Protein AF-A0A962UEP5-F1 (afdb_monomer_lite)

Structure (mmCIF, N/CA/C/O backbone):
data_AF-A0A962UEP5-F1
#
_entry.id   AF-A0A962UEP5-F1
#
loop_
_atom_site.group_PDB
_atom_site.id
_atom_site.type_symbol
_atom_site.label_atom_id
_atom_site.label_alt_id
_atom_site.label_comp_id
_atom_site.label_asym_id
_atom_site.label_entity_id
_atom_site.label_seq_id
_atom_site.pdbx_PDB_ins_code
_atom_site.Cartn_x
_atom_site.Cartn_y
_atom_site.Cartn_z
_atom_site.occupancy
_atom_site.B_iso_or_equiv
_atom_site.auth_seq_id
_atom_site.auth_comp_id
_atom_site.auth_asym_id
_atom_site.auth_atom_id
_atom_site.pdbx_PDB_model_num
ATOM 1 N N . MET A 1 1 ? 27.561 1.683 -20.473 1.00 61.88 1 MET A N 1
ATOM 2 C CA . MET A 1 1 ? 26.729 2.814 -20.003 1.00 61.88 1 MET A CA 1
ATOM 3 C C . MET A 1 1 ? 27.101 3.193 -18.578 1.00 61.88 1 MET A C 1
ATOM 5 O O . MET A 1 1 ? 27.160 2.312 -17.719 1.00 61.88 1 MET A O 1
ATOM 9 N N . GLY A 1 2 ? 27.346 4.482 -18.327 1.00 80.69 2 GLY A N 1
ATOM 10 C CA . GLY A 1 2 ? 27.528 5.016 -16.971 1.00 80.69 2 GLY A CA 1
ATOM 11 C C . GLY A 1 2 ? 26.235 4.966 -16.147 1.00 80.69 2 GLY A C 1
ATOM 12 O O . GLY A 1 2 ? 25.158 4.742 -16.695 1.00 80.69 2 GLY A O 1
ATOM 13 N N . THR A 1 3 ? 26.325 5.165 -14.828 1.00 87.00 3 THR A N 1
ATOM 14 C CA . THR A 1 3 ? 25.178 5.073 -13.898 1.00 87.00 3 THR A CA 1
ATOM 15 C C . THR A 1 3 ? 23.996 5.945 -14.323 1.00 87.00 3 THR A C 1
ATOM 17 O O . THR A 1 3 ? 22.888 5.433 -14.405 1.00 87.00 3 THR A O 1
ATOM 20 N N . LYS A 1 4 ? 24.244 7.204 -14.711 1.00 88.62 4 LYS A N 1
ATOM 21 C CA . LYS A 1 4 ? 23.196 8.135 -15.167 1.00 88.62 4 LYS A CA 1
ATOM 22 C C . LYS A 1 4 ? 22.418 7.627 -16.387 1.00 88.62 4 LYS A C 1
ATOM 24 O O . LYS A 1 4 ? 21.201 7.731 -16.411 1.00 88.62 4 LYS A O 1
ATOM 29 N N . ALA A 1 5 ? 23.105 7.041 -17.369 1.00 88.31 5 ALA A N 1
ATOM 30 C CA . ALA A 1 5 ? 22.459 6.499 -18.566 1.00 88.31 5 ALA A CA 1
ATOM 31 C C . ALA A 1 5 ? 21.597 5.265 -18.250 1.00 88.31 5 ALA A C 1
ATOM 33 O O . ALA A 1 5 ? 20.519 5.109 -18.809 1.00 88.31 5 ALA A O 1
ATOM 34 N N . ASN A 1 6 ? 22.039 4.410 -17.318 1.00 92.81 6 ASN A N 1
ATOM 35 C CA . ASN A 1 6 ? 21.217 3.278 -16.879 1.00 92.81 6 ASN A CA 1
ATOM 36 C C . ASN A 1 6 ? 19.972 3.751 -16.117 1.00 92.81 6 ASN A C 1
ATOM 38 O O . ASN A 1 6 ? 18.911 3.165 -16.287 1.00 92.81 6 ASN A O 1
ATOM 42 N N . ASP A 1 7 ? 20.096 4.789 -15.286 1.00 94.31 7 ASP A N 1
ATOM 43 C CA . ASP A 1 7 ? 18.966 5.343 -14.530 1.00 94.31 7 ASP A CA 1
ATOM 44 C C . ASP A 1 7 ? 17.926 5.978 -15.459 1.00 94.31 7 ASP A C 1
ATOM 46 O O . ASP A 1 7 ? 16.733 5.750 -15.274 1.00 94.31 7 ASP A O 1
ATOM 50 N N . LEU A 1 8 ? 18.375 6.696 -16.493 1.00 91.00 8 LEU A N 1
ATOM 51 C CA . LEU A 1 8 ? 17.499 7.2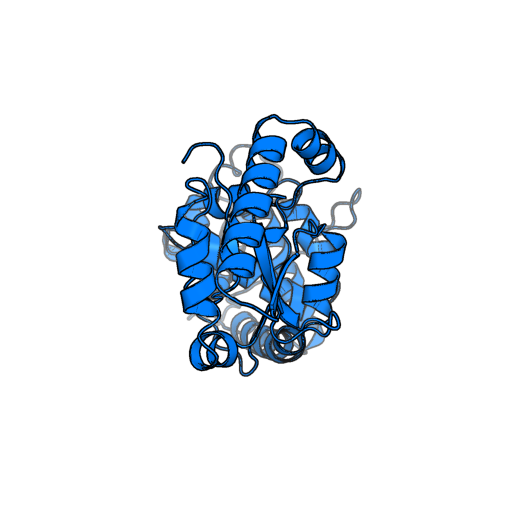22 -17.541 1.00 91.00 8 LEU A CA 1
ATOM 52 C C . LEU A 1 8 ? 16.734 6.090 -18.241 1.00 91.00 8 LEU A C 1
ATOM 54 O O . LEU A 1 8 ? 15.507 6.106 -18.284 1.00 91.00 8 LEU A O 1
ATOM 58 N N . LEU A 1 9 ? 17.450 5.051 -18.683 1.00 90.62 9 LEU A N 1
ATOM 59 C CA . LEU A 1 9 ? 16.842 3.895 -19.339 1.00 90.62 9 LEU A CA 1
ATOM 60 C C . LEU A 1 9 ? 15.831 3.180 -18.427 1.00 90.62 9 LEU A C 1
ATOM 62 O O . LEU A 1 9 ? 14.737 2.839 -18.864 1.00 90.62 9 LEU A O 1
ATOM 66 N N . ILE A 1 10 ? 16.155 2.990 -17.143 1.00 95.38 10 ILE A N 1
ATOM 67 C CA . ILE A 1 10 ? 15.217 2.432 -16.154 1.00 95.38 10 ILE A CA 1
ATOM 68 C C . ILE A 1 10 ? 13.964 3.308 -16.035 1.00 95.38 10 ILE A C 1
ATOM 70 O O . ILE A 1 10 ? 12.868 2.763 -15.928 1.00 95.38 10 ILE A O 1
ATOM 74 N N . GLY A 1 11 ? 14.112 4.635 -16.083 1.00 92.50 11 GLY A N 1
ATOM 75 C CA . GLY A 1 11 ? 12.992 5.574 -16.155 1.00 92.50 11 GLY A CA 1
ATOM 76 C C . GLY A 1 11 ? 12.080 5.305 -17.354 1.00 92.50 11 GLY A C 1
ATOM 77 O O . GLY A 1 11 ? 10.875 5.159 -17.168 1.00 92.50 11 GLY A O 1
ATOM 78 N N . HIS A 1 12 ? 12.646 5.122 -18.550 1.00 89.25 12 HIS A N 1
ATOM 79 C CA . HIS A 1 12 ? 11.866 4.828 -19.761 1.00 89.25 12 HIS A CA 1
ATOM 80 C C . HIS A 1 12 ? 11.088 3.508 -19.630 1.00 89.25 12 HIS A C 1
ATOM 82 O O . HIS A 1 12 ? 9.907 3.440 -19.962 1.00 89.25 12 HIS A O 1
ATOM 88 N N . TYR A 1 13 ? 11.723 2.455 -19.101 1.00 91.88 13 TYR A N 1
ATOM 89 C CA . TYR A 1 13 ? 11.062 1.161 -18.884 1.00 91.88 13 TYR A CA 1
ATOM 90 C C . TYR A 1 13 ? 9.991 1.209 -17.790 1.00 91.88 13 TYR A C 1
ATOM 92 O O . TYR A 1 13 ? 8.969 0.530 -17.905 1.00 91.88 13 TYR A O 1
ATOM 100 N N . LEU A 1 14 ? 10.204 2.010 -16.742 1.00 94.19 14 LEU A N 1
ATOM 101 C CA . LEU A 1 14 ? 9.200 2.277 -15.716 1.00 94.19 14 LEU A CA 1
ATOM 102 C C . LEU A 1 14 ? 7.973 2.941 -16.340 1.00 94.19 14 LEU A C 1
ATOM 104 O O . LEU A 1 14 ? 6.859 2.468 -16.121 1.00 94.19 14 LEU A O 1
ATOM 108 N N . ASP A 1 15 ? 8.174 3.996 -17.129 1.00 86.06 15 ASP A N 1
ATOM 109 C CA . ASP A 1 15 ? 7.078 4.725 -17.761 1.00 86.06 15 ASP A CA 1
ATOM 110 C C . ASP A 1 15 ? 6.342 3.852 -18.783 1.00 86.06 15 ASP A C 1
ATOM 112 O O . ASP A 1 15 ? 5.113 3.811 -18.762 1.00 86.06 15 ASP A O 1
ATOM 116 N N . ALA A 1 16 ? 7.060 3.076 -19.599 1.00 84.69 16 ALA A N 1
ATOM 117 C CA . ALA A 1 16 ? 6.455 2.132 -20.536 1.00 84.69 16 ALA A CA 1
ATOM 118 C C . ALA A 1 16 ? 5.603 1.069 -19.821 1.00 84.69 16 ALA A C 1
ATOM 120 O O . ALA A 1 16 ? 4.438 0.874 -20.167 1.00 84.69 16 ALA A O 1
ATOM 121 N N . ALA A 1 17 ? 6.141 0.425 -18.779 1.00 89.94 17 ALA A N 1
ATOM 122 C CA . ALA A 1 17 ? 5.392 -0.551 -17.987 1.00 89.94 17 ALA A CA 1
ATOM 123 C C . ALA A 1 17 ? 4.161 0.085 -17.322 1.00 89.94 17 ALA A C 1
ATOM 125 O O . ALA A 1 17 ? 3.084 -0.506 -17.319 1.00 89.94 17 ALA A O 1
ATOM 126 N N . ARG A 1 18 ? 4.297 1.312 -16.808 1.00 88.62 18 ARG A N 1
ATOM 127 C CA . ARG A 1 18 ? 3.192 2.092 -16.242 1.00 88.62 18 ARG A CA 1
ATOM 128 C C . ARG A 1 18 ? 2.081 2.339 -17.267 1.00 88.62 18 ARG A C 1
ATOM 130 O O . ARG A 1 18 ? 0.917 2.128 -16.940 1.00 88.62 18 ARG A O 1
ATOM 137 N N . PHE A 1 19 ? 2.421 2.777 -18.479 1.00 82.56 19 PHE A N 1
ATOM 138 C CA . PHE A 1 19 ? 1.443 3.039 -19.541 1.00 82.56 19 PHE A CA 1
ATOM 139 C C . PHE A 1 19 ? 0.730 1.768 -20.007 1.00 82.56 19 PHE A C 1
ATOM 141 O O . PHE A 1 19 ? -0.473 1.813 -20.257 1.00 82.56 19 PHE A O 1
ATOM 148 N N . MET A 1 20 ? 1.455 0.649 -20.093 1.00 81.44 20 MET A N 1
ATOM 149 C CA . MET A 1 20 ? 0.897 -0.635 -20.526 1.00 81.44 20 MET A CA 1
ATOM 150 C C . MET A 1 20 ? 0.010 -1.303 -19.468 1.00 81.44 20 MET A C 1
ATOM 152 O O . MET A 1 20 ? -0.937 -1.998 -19.823 1.00 81.44 20 MET A O 1
ATOM 156 N N . LEU A 1 21 ? 0.315 -1.129 -18.178 1.00 84.69 21 LEU A N 1
ATOM 157 C CA . LEU A 1 21 ? -0.391 -1.822 -17.094 1.00 84.69 21 LEU A CA 1
ATOM 158 C C . LEU A 1 21 ? -1.544 -1.021 -16.487 1.00 84.69 21 LEU A C 1
ATOM 160 O O . LEU A 1 21 ? -2.476 -1.622 -15.957 1.00 84.69 21 LEU A O 1
ATOM 164 N N . PHE A 1 22 ? -1.483 0.311 -16.526 1.00 85.75 22 PHE A N 1
ATOM 165 C CA . PHE A 1 22 ? -2.422 1.165 -15.798 1.00 85.75 22 PHE A CA 1
ATOM 166 C C . PHE A 1 22 ? -3.028 2.240 -16.689 1.00 85.75 22 PHE A C 1
ATOM 168 O O . PHE A 1 22 ? -2.409 2.696 -17.650 1.00 85.75 22 PHE A O 1
ATOM 175 N N . ALA A 1 23 ? -4.217 2.700 -16.309 1.00 81.62 23 ALA A N 1
ATOM 176 C CA . ALA A 1 23 ? -4.916 3.844 -16.882 1.00 81.62 23 ALA A CA 1
ATOM 177 C C . ALA A 1 23 ? -5.406 4.780 -15.763 1.00 81.62 23 ALA A C 1
ATOM 179 O O . ALA A 1 23 ? -5.346 4.420 -14.585 1.00 81.62 23 ALA A O 1
ATOM 180 N N . GLY A 1 24 ? -5.863 5.978 -16.141 1.00 86.75 24 GLY A N 1
ATOM 181 C CA . GLY A 1 24 ? -6.439 6.961 -15.220 1.00 86.75 24 GLY A CA 1
ATOM 182 C C . GLY A 1 24 ? -5.516 7.329 -14.057 1.00 86.75 24 GLY A C 1
ATOM 183 O O . GLY A 1 24 ? -4.296 7.404 -14.202 1.00 86.75 24 GLY A O 1
ATOM 184 N N . GLU A 1 25 ? -6.099 7.506 -12.877 1.00 88.88 25 GLU A N 1
ATOM 185 C CA . GLU A 1 25 ? -5.398 8.053 -11.713 1.00 88.88 25 GLU A CA 1
ATOM 186 C C . GLU A 1 25 ? -4.236 7.176 -11.214 1.00 88.88 25 GLU A C 1
ATOM 188 O O . GLU A 1 25 ? -3.229 7.694 -10.722 1.00 88.88 25 GLU A O 1
ATOM 193 N N . ILE A 1 26 ? -4.308 5.851 -11.403 1.00 90.38 26 ILE A N 1
ATOM 194 C CA . ILE A 1 26 ? -3.198 4.942 -11.071 1.00 90.38 26 ILE A CA 1
ATOM 195 C C . ILE A 1 26 ? -1.984 5.241 -11.960 1.00 90.38 26 ILE A C 1
ATOM 197 O O . ILE A 1 26 ? -0.845 5.254 -11.488 1.00 90.38 26 ILE A O 1
ATOM 201 N N . ARG A 1 27 ? -2.203 5.520 -13.252 1.00 89.31 27 ARG A N 1
ATOM 202 C CA . ARG A 1 27 ? -1.127 5.920 -14.172 1.00 89.31 27 ARG A CA 1
ATOM 203 C C . ARG A 1 27 ? -0.526 7.265 -13.752 1.00 89.31 27 ARG A C 1
ATOM 205 O O . ARG A 1 27 ? 0.698 7.430 -13.812 1.00 89.31 27 ARG A O 1
ATOM 212 N N . ASP A 1 28 ? -1.355 8.191 -13.289 1.00 90.19 28 ASP A N 1
ATOM 213 C CA . ASP A 1 28 ? -0.946 9.554 -12.932 1.00 90.19 28 ASP A CA 1
ATOM 214 C C . ASP A 1 28 ? -0.296 9.662 -11.545 1.00 90.19 28 ASP A C 1
ATOM 216 O O . ASP A 1 28 ? 0.403 10.637 -11.248 1.00 90.19 28 ASP A O 1
ATOM 220 N N . LEU A 1 29 ? -0.426 8.628 -10.710 1.00 93.69 29 LEU A N 1
ATOM 221 C CA . LEU A 1 29 ? 0.258 8.535 -9.424 1.00 93.69 29 LEU A CA 1
ATOM 222 C C . LEU A 1 29 ? 1.786 8.560 -9.567 1.00 93.69 29 LEU A C 1
ATOM 224 O O . LEU A 1 29 ? 2.470 9.315 -8.872 1.00 93.69 29 LEU A O 1
ATOM 228 N N . PHE A 1 30 ? 2.355 7.719 -10.432 1.00 93.88 30 PHE A N 1
ATOM 229 C CA . PHE A 1 30 ? 3.802 7.468 -10.420 1.00 93.88 30 PHE A CA 1
ATOM 230 C C . PHE A 1 30 ? 4.662 8.732 -10.634 1.00 93.88 30 PHE A C 1
ATOM 232 O O . PHE A 1 30 ? 5.617 8.913 -9.872 1.00 93.88 30 PHE A O 1
ATOM 239 N N . PRO A 1 31 ? 4.340 9.662 -11.561 1.00 92.25 31 PRO A N 1
ATOM 240 C CA . PRO A 1 31 ? 5.065 10.932 -11.713 1.00 92.25 31 PRO A CA 1
ATOM 241 C C . PRO A 1 31 ? 5.058 11.845 -10.476 1.00 92.25 31 PRO A C 1
ATOM 243 O O . PRO A 1 31 ? 5.907 12.741 -10.348 1.00 92.25 31 PRO A O 1
ATOM 246 N N . ARG A 1 32 ? 4.113 11.645 -9.547 1.00 95.31 32 ARG A N 1
ATOM 247 C CA . ARG A 1 32 ? 4.051 12.391 -8.282 1.00 95.31 32 ARG A CA 1
ATOM 248 C C . ARG A 1 32 ? 5.133 11.931 -7.301 1.00 95.31 32 ARG A C 1
ATOM 250 O O . ARG A 1 32 ? 5.609 12.745 -6.513 1.00 95.31 32 ARG A O 1
ATOM 257 N N . ILE A 1 33 ? 5.603 10.684 -7.406 1.00 96.69 33 ILE A N 1
ATOM 258 C CA . ILE A 1 33 ? 6.772 10.175 -6.675 1.00 96.69 33 ILE A CA 1
ATOM 259 C C . ILE A 1 33 ? 8.036 10.617 -7.423 1.00 96.69 33 ILE A C 1
ATOM 261 O O . ILE A 1 33 ? 8.360 10.100 -8.495 1.00 96.69 33 ILE A O 1
ATOM 265 N N . LYS A 1 34 ? 8.739 11.626 -6.896 1.00 94.50 34 LYS A N 1
ATOM 266 C CA . LYS A 1 34 ? 9.827 12.307 -7.623 1.00 94.50 34 LYS A CA 1
ATOM 267 C C . LYS A 1 34 ? 11.103 11.478 -7.752 1.00 94.50 34 LYS A C 1
ATOM 269 O O . LYS A 1 34 ? 11.735 11.518 -8.803 1.00 94.50 34 LYS A O 1
ATOM 274 N N . ALA A 1 35 ? 11.469 10.725 -6.720 1.00 97.06 35 ALA A N 1
ATOM 275 C CA . ALA A 1 35 ? 12.682 9.917 -6.732 1.00 97.06 35 ALA A CA 1
ATOM 276 C C . ALA A 1 35 ? 12.480 8.629 -7.556 1.00 97.06 35 ALA A C 1
ATOM 278 O O . ALA A 1 35 ? 11.529 7.878 -7.323 1.00 97.06 35 ALA A O 1
ATOM 279 N N . LEU A 1 36 ? 13.367 8.383 -8.530 1.00 97.44 36 LEU A N 1
ATOM 280 C CA . LEU A 1 36 ? 13.281 7.245 -9.459 1.00 97.44 36 LEU A CA 1
ATOM 281 C C . LEU A 1 36 ? 13.249 5.897 -8.729 1.00 97.44 36 LEU A C 1
ATOM 283 O O . LEU A 1 36 ? 12.451 5.026 -9.060 1.00 97.44 36 LEU A O 1
ATOM 287 N N . ASP A 1 37 ? 14.113 5.727 -7.735 1.00 98.50 37 ASP A N 1
ATOM 288 C CA . ASP A 1 37 ? 14.226 4.514 -6.930 1.00 98.50 37 ASP A CA 1
ATOM 289 C C . ASP A 1 37 ? 12.933 4.205 -6.160 1.00 98.50 37 ASP A C 1
ATOM 291 O O . ASP A 1 37 ? 12.453 3.070 -6.162 1.00 98.50 37 ASP A O 1
ATOM 295 N N . GLN A 1 38 ? 12.329 5.221 -5.544 1.00 98.50 38 GLN A N 1
ATOM 296 C CA . GLN A 1 38 ? 11.074 5.090 -4.810 1.00 98.50 38 GLN A CA 1
ATOM 297 C C . GLN A 1 38 ? 9.893 4.830 -5.744 1.00 98.50 38 GLN A C 1
ATOM 299 O O . GLN A 1 38 ? 9.010 4.043 -5.400 1.00 98.50 38 GLN A O 1
ATOM 304 N N . ARG A 1 39 ? 9.879 5.459 -6.926 1.00 98.19 39 ARG A N 1
ATOM 305 C CA . ARG A 1 39 ? 8.866 5.217 -7.961 1.00 98.19 39 ARG A CA 1
ATOM 306 C C . ARG A 1 39 ? 8.962 3.793 -8.502 1.00 98.19 39 ARG A C 1
ATOM 308 O O . ARG A 1 39 ? 7.945 3.118 -8.630 1.00 98.19 39 ARG A O 1
ATOM 315 N N . LEU A 1 40 ? 10.178 3.314 -8.762 1.00 98.56 40 LEU A N 1
ATOM 316 C CA . LEU A 1 40 ? 10.438 1.947 -9.206 1.00 98.56 40 LEU A CA 1
ATOM 317 C C . LEU A 1 40 ? 9.991 0.925 -8.155 1.00 98.56 40 LEU A C 1
ATOM 319 O O . LEU A 1 40 ? 9.364 -0.080 -8.492 1.00 98.56 40 LEU A O 1
ATOM 323 N N . LEU A 1 41 ? 10.287 1.187 -6.878 1.00 98.56 41 LEU A N 1
ATOM 324 C CA . LEU A 1 41 ? 9.841 0.335 -5.781 1.00 98.56 41 LEU A CA 1
ATOM 325 C C . LEU A 1 41 ? 8.310 0.339 -5.645 1.00 98.56 41 LEU A C 1
ATOM 327 O O . LEU A 1 41 ? 7.730 -0.716 -5.397 1.00 98.56 41 LEU A O 1
ATOM 331 N N . ALA A 1 42 ? 7.650 1.484 -5.841 1.00 98.19 42 ALA A N 1
ATOM 332 C CA . ALA A 1 42 ? 6.191 1.561 -5.858 1.00 98.19 42 ALA A CA 1
ATOM 333 C C . ALA A 1 42 ? 5.609 0.736 -7.017 1.00 98.19 42 ALA A C 1
ATOM 335 O O . ALA A 1 42 ? 4.747 -0.108 -6.783 1.00 98.19 42 ALA A O 1
ATOM 336 N N . LEU A 1 43 ? 6.135 0.887 -8.239 1.00 98.00 43 LEU A N 1
ATOM 337 C CA . LEU A 1 43 ? 5.681 0.116 -9.404 1.00 98.00 43 LEU A CA 1
ATOM 338 C C . LEU A 1 43 ? 5.852 -1.391 -9.182 1.00 98.00 43 LEU A C 1
ATOM 340 O O . LEU A 1 43 ? 4.944 -2.164 -9.470 1.00 98.00 43 LEU A O 1
ATOM 344 N N . HIS A 1 44 ? 6.975 -1.809 -8.596 1.00 97.94 44 HIS A N 1
ATOM 345 C CA . HIS A 1 44 ? 7.186 -3.196 -8.186 1.00 97.94 44 HIS A CA 1
ATOM 346 C C . HIS A 1 44 ? 6.082 -3.708 -7.246 1.00 97.94 44 HIS A C 1
ATOM 348 O O . HIS A 1 44 ? 5.586 -4.814 -7.449 1.00 97.94 44 HIS A O 1
ATOM 354 N N . ARG A 1 45 ? 5.651 -2.916 -6.252 1.00 96.12 45 ARG A N 1
ATOM 355 C CA . ARG A 1 45 ? 4.548 -3.307 -5.353 1.00 96.12 45 ARG A CA 1
ATOM 356 C C . ARG A 1 45 ? 3.228 -3.482 -6.099 1.00 96.12 45 ARG A C 1
ATOM 358 O O . ARG A 1 45 ? 2.549 -4.476 -5.866 1.00 96.12 45 ARG A O 1
ATOM 365 N N . PHE A 1 46 ? 2.901 -2.566 -7.007 1.00 96.12 46 PHE A N 1
ATOM 366 C CA . PHE A 1 46 ? 1.701 -2.673 -7.839 1.00 96.12 46 PHE A CA 1
ATOM 367 C C . PHE A 1 46 ? 1.737 -3.905 -8.750 1.00 96.12 46 PHE A C 1
ATOM 369 O O . PHE A 1 46 ? 0.763 -4.649 -8.801 1.00 96.12 46 PHE A O 1
ATOM 376 N N . VAL A 1 47 ? 2.865 -4.174 -9.414 1.00 96.00 47 VAL A N 1
ATOM 377 C CA . VAL A 1 47 ? 3.025 -5.367 -10.265 1.00 96.00 47 VAL A CA 1
ATOM 378 C C . VAL A 1 47 ? 2.886 -6.658 -9.457 1.00 96.00 47 VAL A C 1
ATOM 380 O O . VAL A 1 47 ? 2.269 -7.603 -9.941 1.00 96.00 47 VAL A O 1
ATOM 383 N N . HIS A 1 48 ? 3.410 -6.705 -8.227 1.00 94.31 48 HIS A N 1
ATOM 384 C CA . HIS A 1 48 ? 3.219 -7.855 -7.332 1.00 94.31 48 HIS A CA 1
ATOM 385 C C . HIS A 1 48 ? 1.749 -8.088 -6.994 1.00 94.31 48 HIS A C 1
ATOM 387 O O . HIS A 1 48 ? 1.306 -9.226 -7.060 1.00 94.31 48 HIS A O 1
ATOM 393 N N . VAL A 1 49 ? 0.990 -7.032 -6.685 1.00 92.50 49 VAL A N 1
ATOM 394 C CA . VAL A 1 49 ? -0.456 -7.148 -6.435 1.00 92.50 49 VAL A CA 1
ATOM 395 C C . VAL A 1 49 ? -1.203 -7.599 -7.688 1.00 92.50 49 VAL A C 1
ATOM 397 O O . VAL A 1 49 ? -2.019 -8.509 -7.612 1.00 92.50 49 VAL A O 1
ATOM 400 N N . LEU A 1 50 ? -0.900 -7.009 -8.847 1.00 90.62 50 LEU A N 1
ATOM 401 C CA . LEU A 1 50 ? -1.535 -7.380 -10.113 1.00 90.62 50 LEU A CA 1
ATOM 402 C C . LEU A 1 50 ? -1.249 -8.825 -10.537 1.00 90.62 50 LEU A C 1
ATOM 404 O O . LEU A 1 50 ? -2.079 -9.440 -11.197 1.00 90.62 50 LEU A O 1
ATOM 408 N N . SER A 1 51 ? -0.069 -9.341 -10.196 1.00 88.50 51 SER A N 1
ATOM 409 C CA . SER A 1 51 ? 0.359 -10.696 -10.562 1.00 88.50 51 SER A CA 1
ATOM 410 C C . SER A 1 51 ? -0.040 -11.752 -9.528 1.00 88.50 51 SER A C 1
ATOM 412 O O . SER A 1 51 ? 0.229 -12.933 -9.743 1.00 88.50 51 SER A O 1
ATOM 414 N N . ASP A 1 52 ? -0.622 -11.339 -8.401 1.00 87.00 52 ASP A N 1
ATOM 415 C CA . ASP A 1 52 ? -1.142 -12.227 -7.366 1.00 87.00 52 ASP A CA 1
ATOM 416 C C . ASP A 1 52 ? -2.553 -12.692 -7.782 1.00 87.00 52 ASP A C 1
ATOM 418 O O . ASP A 1 52 ? -3.441 -11.842 -7.933 1.00 87.00 52 ASP A O 1
ATOM 422 N N . PRO A 1 53 ? -2.770 -14.006 -8.000 1.00 81.56 53 PRO A N 1
ATOM 423 C CA . PRO A 1 53 ? -4.049 -14.536 -8.469 1.00 81.56 53 PRO A CA 1
ATOM 424 C C . PRO A 1 53 ? -5.201 -14.287 -7.487 1.00 81.56 53 PRO A C 1
ATOM 426 O O . PRO A 1 53 ? -6.347 -14.231 -7.923 1.00 81.56 53 PRO A O 1
ATOM 429 N N . ASP A 1 54 ? -4.905 -14.080 -6.200 1.00 83.69 54 ASP A N 1
ATOM 430 C CA . ASP A 1 54 ? -5.914 -13.856 -5.160 1.00 83.69 54 ASP A CA 1
ATOM 431 C C . ASP A 1 54 ? -6.263 -12.366 -4.987 1.00 83.69 54 ASP A C 1
ATOM 433 O O . ASP A 1 54 ? -7.155 -12.016 -4.214 1.00 83.69 54 ASP A O 1
ATOM 437 N N . ARG A 1 55 ? -5.549 -11.462 -5.674 1.00 85.06 55 ARG A N 1
ATOM 438 C CA . ARG A 1 55 ? -5.731 -10.007 -5.553 1.00 85.06 55 ARG A CA 1
ATOM 439 C C . ARG A 1 55 ? -6.102 -9.364 -6.884 1.00 85.06 55 ARG A C 1
ATOM 441 O O . ARG A 1 55 ? -7.232 -8.916 -7.073 1.00 85.06 55 ARG A O 1
ATOM 448 N N . GLY A 1 56 ? -5.137 -9.275 -7.797 1.00 86.56 56 GLY A N 1
ATOM 449 C CA . GLY A 1 56 ? -5.308 -8.645 -9.102 1.00 86.56 56 GLY A CA 1
ATOM 450 C C . GLY A 1 56 ? -5.789 -7.187 -9.050 1.00 86.56 56 GLY A C 1
ATOM 451 O O . GLY A 1 56 ? -5.524 -6.435 -8.110 1.00 86.56 56 GLY A O 1
ATOM 452 N N . ALA A 1 57 ? -6.494 -6.773 -10.105 1.00 86.25 57 ALA A N 1
ATOM 453 C CA . ALA A 1 57 ? -6.975 -5.400 -10.274 1.00 86.25 57 ALA A CA 1
ATOM 454 C C . ALA A 1 57 ? -8.106 -5.025 -9.299 1.00 86.25 57 ALA A C 1
ATOM 456 O O . ALA A 1 57 ? -8.148 -3.888 -8.832 1.00 86.25 57 ALA A O 1
ATOM 457 N N . ALA A 1 58 ? -8.981 -5.974 -8.950 1.00 85.50 58 ALA A N 1
ATOM 458 C CA . ALA A 1 58 ? -10.084 -5.742 -8.016 1.00 85.50 58 ALA A CA 1
ATOM 459 C C . ALA A 1 58 ? -9.573 -5.340 -6.624 1.00 85.50 58 ALA A C 1
ATOM 461 O O . ALA A 1 58 ? -10.086 -4.399 -6.027 1.00 85.50 58 ALA A O 1
ATOM 462 N N . PHE A 1 59 ? -8.493 -5.972 -6.152 1.00 87.56 59 PHE A N 1
ATOM 463 C CA . PHE A 1 59 ? -7.851 -5.604 -4.888 1.00 87.56 59 PHE A CA 1
ATOM 464 C C . PHE A 1 59 ? -7.331 -4.161 -4.872 1.00 87.56 59 PHE A C 1
ATOM 466 O O . PHE A 1 59 ? -7.353 -3.509 -3.828 1.00 87.56 59 PHE A O 1
ATOM 473 N N . ILE A 1 60 ? -6.819 -3.679 -6.010 1.00 89.69 60 ILE A N 1
ATOM 474 C CA . ILE A 1 60 ? -6.352 -2.295 -6.148 1.00 89.69 60 ILE A CA 1
ATOM 475 C C . ILE A 1 60 ? -7.548 -1.350 -6.130 1.00 89.69 60 ILE A C 1
ATOM 477 O O . ILE A 1 60 ? -7.504 -0.369 -5.400 1.00 89.69 60 ILE A O 1
ATOM 481 N N . ALA A 1 61 ? -8.607 -1.656 -6.883 1.00 86.44 61 ALA A N 1
ATOM 482 C CA . ALA A 1 61 ? -9.815 -0.836 -6.933 1.00 86.44 61 ALA A CA 1
ATOM 483 C C . ALA A 1 61 ? -10.466 -0.680 -5.548 1.00 86.44 61 ALA A C 1
ATOM 485 O O . ALA A 1 61 ? -10.793 0.430 -5.150 1.00 86.44 61 ALA A O 1
ATOM 486 N N . ASP A 1 62 ? -10.550 -1.766 -4.777 1.00 84.44 62 ASP A N 1
ATOM 487 C CA . ASP A 1 62 ? -11.091 -1.780 -3.409 1.00 84.44 62 ASP A CA 1
ATOM 488 C C . ASP A 1 62 ? -10.277 -0.935 -2.407 1.00 84.44 62 ASP A C 1
ATOM 490 O O . ASP A 1 62 ? -10.779 -0.508 -1.373 1.00 84.44 62 ASP A O 1
ATOM 494 N N . ARG A 1 63 ? -8.998 -0.679 -2.697 1.00 88.81 63 ARG A N 1
ATOM 495 C CA . ARG A 1 63 ? -8.092 0.102 -1.829 1.00 88.81 63 ARG A CA 1
ATOM 496 C C . ARG A 1 63 ? -7.730 1.453 -2.403 1.00 88.81 63 ARG A C 1
ATOM 498 O O . ARG A 1 63 ? -6.978 2.192 -1.760 1.00 88.81 63 ARG A O 1
ATOM 505 N N . TRP A 1 64 ? -8.206 1.743 -3.609 1.00 91.81 64 TRP A N 1
ATOM 506 C CA . TRP A 1 64 ? -7.875 2.985 -4.259 1.00 91.81 64 TRP A CA 1
ATOM 507 C C . TRP A 1 64 ? -8.348 4.133 -3.380 1.00 91.81 64 TRP A C 1
ATOM 509 O O . TRP A 1 64 ? -9.390 4.076 -2.728 1.00 9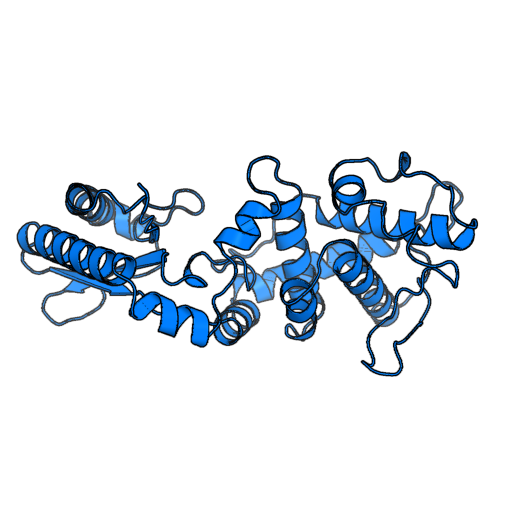1.81 64 TRP A O 1
ATOM 519 N N . VAL A 1 65 ? -7.493 5.138 -3.286 1.00 91.12 65 VAL A N 1
ATOM 520 C CA . VAL A 1 65 ? -7.723 6.266 -2.402 1.00 91.12 65 VAL A CA 1
ATOM 521 C C . VAL A 1 65 ? -8.909 7.075 -2.905 1.00 91.12 65 VAL A C 1
ATOM 523 O O . VAL A 1 65 ? -8.926 7.479 -4.063 1.00 91.12 65 VAL A O 1
ATOM 526 N N . TRP A 1 66 ? -9.877 7.316 -2.029 1.00 90.19 66 TRP A N 1
ATOM 527 C CA . TRP A 1 66 ? -11.000 8.188 -2.339 1.00 90.19 66 TRP A CA 1
ATOM 528 C C . TRP A 1 66 ? -10.528 9.631 -2.514 1.00 90.19 66 TRP A C 1
ATOM 530 O O . TRP A 1 66 ? -9.628 10.118 -1.824 1.00 90.19 66 TRP A O 1
ATOM 540 N N . SER A 1 67 ? -11.149 10.323 -3.453 1.00 86.75 67 SER A N 1
ATOM 541 C CA . SER A 1 67 ? -11.111 11.771 -3.562 1.00 86.75 67 SER A CA 1
ATOM 542 C C . SER A 1 67 ? -11.816 12.423 -2.368 1.00 86.75 67 SER A C 1
ATOM 544 O O . SER A 1 67 ? -12.556 11.787 -1.616 1.00 86.75 67 SER A O 1
ATOM 546 N N . LYS A 1 68 ? -11.606 13.731 -2.191 1.00 85.50 68 LYS A N 1
ATOM 547 C CA . LYS A 1 68 ? -12.303 14.494 -1.144 1.00 85.50 68 LYS A CA 1
ATOM 548 C C . LYS A 1 68 ? -13.821 14.459 -1.321 1.00 85.50 68 LYS A C 1
ATOM 550 O O . LYS A 1 68 ? -14.533 14.406 -0.325 1.00 85.50 68 LYS A O 1
ATOM 555 N N . ASP A 1 69 ? -14.281 14.461 -2.568 1.00 87.81 69 ASP A N 1
ATOM 556 C CA . ASP A 1 69 ? -15.703 14.410 -2.895 1.00 87.81 69 ASP A CA 1
ATOM 557 C C . ASP A 1 69 ? -16.272 13.029 -2.552 1.00 87.81 69 ASP A C 1
ATOM 559 O O . ASP A 1 69 ? -17.273 12.952 -1.855 1.00 87.81 69 ASP A O 1
ATOM 563 N N . GLU A 1 70 ? -15.574 11.939 -2.891 1.00 90.06 70 GLU A N 1
ATOM 564 C CA . GLU A 1 70 ? -15.981 10.580 -2.492 1.00 90.06 70 GLU A CA 1
ATOM 565 C C . GLU A 1 70 ? -16.021 10.392 -0.967 1.00 90.06 70 GLU A C 1
ATOM 567 O O . GLU A 1 70 ? -16.900 9.700 -0.455 1.00 90.06 70 GLU A O 1
ATOM 572 N N . VAL A 1 71 ? -15.101 11.015 -0.220 1.00 88.69 71 VAL A N 1
ATOM 573 C CA . VAL A 1 71 ? -15.152 11.025 1.253 1.00 88.69 71 VAL A CA 1
ATOM 574 C C . VAL A 1 71 ? -16.371 11.799 1.747 1.00 88.69 71 VAL A C 1
ATOM 576 O O . VAL A 1 71 ? -17.100 11.294 2.597 1.00 88.69 71 VAL A O 1
ATOM 579 N N . SER A 1 72 ? -16.615 12.996 1.207 1.00 89.31 72 SER A N 1
ATOM 580 C CA . SER A 1 72 ? -17.779 13.808 1.571 1.00 89.31 72 SER A CA 1
ATOM 581 C C . SER A 1 72 ? -19.085 13.072 1.269 1.00 89.31 72 SER A C 1
ATOM 583 O O . SER A 1 72 ? -19.993 13.067 2.096 1.00 89.31 72 SER A O 1
ATOM 585 N N . ASP A 1 73 ? -19.176 12.413 0.116 1.00 91.62 73 ASP A N 1
ATOM 586 C CA . ASP A 1 73 ? -20.334 11.615 -0.274 1.00 91.62 73 ASP A CA 1
ATOM 587 C C . ASP A 1 73 ? -20.510 10.429 0.677 1.00 91.62 73 ASP A C 1
ATOM 589 O O . ASP A 1 73 ? -21.608 10.227 1.203 1.00 91.62 73 ASP A O 1
ATOM 593 N N . TRP A 1 74 ? -19.429 9.695 0.977 1.00 90.12 74 TRP A N 1
ATOM 594 C CA . TRP A 1 74 ? -19.434 8.594 1.943 1.00 90.12 74 TRP A CA 1
ATOM 595 C C . TRP A 1 74 ? -19.981 9.026 3.303 1.00 90.12 74 TRP A C 1
ATOM 597 O O . TRP A 1 74 ? -20.839 8.335 3.857 1.00 90.12 74 TRP A O 1
ATOM 607 N N . GLU A 1 75 ? -19.537 10.172 3.820 1.00 90.56 75 GLU A N 1
ATOM 608 C CA . GLU A 1 75 ? -19.936 10.679 5.135 1.00 90.56 75 GLU A CA 1
ATOM 609 C C . GLU A 1 75 ? -21.451 10.924 5.259 1.00 90.56 75 GLU A C 1
ATOM 611 O O . GLU A 1 75 ? -21.995 10.853 6.367 1.00 90.56 75 GLU A O 1
ATOM 616 N N . THR A 1 76 ? -22.147 11.142 4.136 1.00 93.81 76 THR A N 1
ATOM 617 C CA . THR A 1 76 ? -23.610 11.324 4.091 1.00 93.81 76 THR A CA 1
ATOM 618 C C . THR A 1 76 ? -24.405 10.018 4.017 1.00 93.81 76 THR A C 1
ATOM 620 O O . THR A 1 76 ? -25.633 10.031 4.135 1.00 93.81 76 THR A O 1
ATOM 623 N N . THR A 1 77 ? -23.742 8.875 3.830 1.00 94.38 77 THR A N 1
ATOM 624 C CA . THR A 1 77 ? -24.423 7.594 3.610 1.00 94.38 77 THR A CA 1
ATOM 625 C C . THR A 1 77 ? -24.937 6.953 4.909 1.00 94.38 77 THR A C 1
ATOM 627 O O . THR A 1 77 ? -24.326 7.096 5.974 1.00 94.38 77 THR A O 1
ATOM 630 N N . PRO A 1 78 ? -26.008 6.134 4.842 1.00 96.56 78 PRO A N 1
ATOM 631 C CA . PRO A 1 78 ? -26.410 5.276 5.960 1.00 96.56 78 PRO A CA 1
ATOM 632 C C . PRO A 1 78 ? -25.304 4.308 6.406 1.00 96.56 78 PRO A C 1
ATOM 634 O O . PRO A 1 78 ? -25.200 3.998 7.590 1.00 96.56 78 PRO A O 1
ATOM 637 N N . ALA A 1 79 ? -24.457 3.863 5.472 1.00 94.38 79 ALA A N 1
ATOM 638 C CA . ALA A 1 79 ? -23.329 2.981 5.750 1.00 94.38 79 ALA A CA 1
ATOM 639 C C . ALA A 1 79 ? -22.279 3.650 6.653 1.00 94.38 79 ALA A C 1
ATOM 641 O O . ALA A 1 79 ? -21.801 3.027 7.598 1.00 94.38 79 ALA A O 1
ATOM 642 N N . HIS A 1 80 ? -21.974 4.932 6.438 1.00 93.75 80 HIS A N 1
ATOM 643 C CA . HIS A 1 80 ? -21.106 5.688 7.342 1.00 93.75 80 HIS A CA 1
ATOM 644 C C . HIS A 1 80 ? -21.733 5.868 8.735 1.00 93.75 80 HIS A C 1
ATOM 646 O O . HIS A 1 80 ? -21.056 5.690 9.749 1.00 93.75 80 HIS A O 1
ATOM 652 N N . ALA A 1 81 ? -23.039 6.144 8.815 1.00 95.44 81 ALA A N 1
ATOM 653 C CA . ALA A 1 81 ? -23.737 6.216 10.102 1.00 95.44 81 ALA A CA 1
ATOM 654 C C . ALA A 1 81 ? -23.693 4.874 10.862 1.00 95.44 81 ALA A C 1
ATOM 656 O O . ALA A 1 81 ? -23.485 4.851 12.080 1.00 95.44 81 ALA A O 1
ATOM 657 N N . LEU A 1 82 ? -23.834 3.755 10.145 1.00 96.69 82 LEU A N 1
ATOM 658 C CA . LEU A 1 82 ? -23.671 2.407 10.688 1.00 96.69 82 LEU A CA 1
ATOM 659 C C . LEU A 1 82 ? -22.238 2.171 11.184 1.00 96.69 82 LEU A C 1
ATOM 661 O O . LEU A 1 82 ? -22.057 1.770 12.334 1.00 96.69 82 LEU A O 1
ATOM 665 N N . GLN A 1 83 ? -21.228 2.505 10.376 1.00 95.31 83 GLN A N 1
ATOM 666 C CA . GLN A 1 83 ? -19.816 2.418 10.755 1.00 95.31 83 GLN A CA 1
ATOM 667 C C . GLN A 1 83 ? -19.534 3.188 12.052 1.00 95.31 83 GLN A C 1
ATOM 669 O O . GLN A 1 83 ? -18.935 2.648 12.984 1.00 95.31 83 GLN A O 1
ATOM 674 N N . ALA A 1 84 ? -19.994 4.438 12.146 1.00 95.06 84 ALA A N 1
ATOM 675 C CA . ALA A 1 84 ? -19.808 5.278 13.325 1.00 95.06 84 ALA A CA 1
ATOM 676 C C . ALA A 1 84 ? -20.498 4.689 14.569 1.00 95.06 84 ALA A C 1
ATOM 678 O O . ALA A 1 84 ? -19.915 4.681 15.659 1.00 95.06 84 ALA A O 1
ATOM 679 N N . SER A 1 85 ? -21.714 4.156 14.405 1.00 97.38 85 SER A N 1
ATOM 680 C CA . SER A 1 85 ? -22.450 3.466 15.470 1.00 97.38 85 SER A CA 1
ATOM 681 C C . SER A 1 85 ? -21.689 2.243 15.980 1.00 97.38 85 SER A C 1
ATOM 683 O O . SER A 1 85 ? -21.495 2.089 17.187 1.00 97.38 85 SER A O 1
ATOM 685 N N . GLU A 1 86 ? -21.193 1.391 15.085 1.00 97.62 86 GLU A N 1
ATOM 686 C CA . GLU A 1 86 ? -20.455 0.189 15.472 1.00 97.62 86 GLU A CA 1
ATOM 687 C C . GLU A 1 86 ? -19.102 0.512 16.106 1.00 97.62 86 GLU A C 1
ATOM 689 O O . GLU A 1 86 ? -18.759 -0.064 17.141 1.00 97.62 86 GLU A O 1
ATOM 694 N N . ILE A 1 87 ? -18.370 1.502 15.584 1.00 97.00 87 ILE A N 1
ATOM 695 C CA . ILE A 1 87 ? -17.152 2.014 16.229 1.00 97.00 87 ILE A CA 1
ATOM 696 C C . ILE A 1 87 ? -17.457 2.445 17.669 1.00 97.00 87 ILE A C 1
ATOM 698 O O . ILE A 1 87 ? -16.716 2.089 18.592 1.00 97.00 87 ILE A O 1
ATOM 702 N N . ALA A 1 88 ? -18.552 3.178 17.892 1.00 97.81 88 ALA A N 1
ATOM 703 C CA . ALA A 1 88 ? -18.951 3.603 19.229 1.00 97.81 88 ALA A CA 1
ATOM 704 C C . ALA A 1 88 ? -19.279 2.409 20.145 1.00 97.81 88 ALA A C 1
ATOM 706 O O . ALA A 1 88 ? -18.871 2.401 21.311 1.00 97.81 88 ALA A O 1
ATOM 707 N N . GLN A 1 89 ? -19.952 1.378 19.627 1.00 98.31 89 GLN A N 1
ATOM 708 C CA . GLN A 1 89 ? -20.268 0.155 20.373 1.00 98.31 89 GLN A CA 1
ATOM 709 C C . GLN A 1 89 ? -19.007 -0.626 20.765 1.00 98.31 89 GLN A C 1
ATOM 711 O O . GLN A 1 89 ? -18.872 -1.032 21.924 1.00 98.31 89 GLN A O 1
ATOM 716 N N . VAL A 1 90 ? -18.048 -0.775 19.848 1.00 98.31 90 VAL A N 1
ATOM 717 C CA . VAL A 1 90 ? -16.746 -1.404 20.120 1.00 98.31 90 VAL A CA 1
ATOM 718 C C . VAL A 1 90 ? -15.986 -0.623 21.184 1.00 98.31 90 VAL A C 1
ATOM 720 O O . VAL A 1 90 ? -15.510 -1.212 22.157 1.00 98.31 90 VAL A O 1
ATOM 723 N N . ILE A 1 91 ? -15.888 0.703 21.035 1.00 98.06 91 ILE A N 1
ATOM 724 C CA . ILE A 1 91 ? -15.212 1.572 22.006 1.00 98.06 91 ILE A CA 1
ATOM 725 C C . ILE A 1 91 ? -15.857 1.423 23.381 1.00 98.06 91 ILE A C 1
ATOM 727 O O . ILE A 1 91 ? -15.144 1.258 24.373 1.00 98.06 91 ILE A O 1
ATOM 731 N N . LYS A 1 92 ? -17.192 1.436 23.455 1.00 98.12 92 LYS A N 1
ATOM 732 C CA . LYS A 1 92 ? -17.918 1.250 24.712 1.00 98.12 92 LYS A CA 1
ATOM 733 C C . LYS A 1 92 ? -17.601 -0.109 25.335 1.00 98.12 92 LYS A C 1
ATOM 735 O O . LYS A 1 92 ? -17.144 -0.153 26.475 1.00 98.12 92 LYS A O 1
ATOM 740 N N . LYS A 1 93 ? -17.771 -1.203 24.586 1.00 98.38 93 LYS A N 1
ATOM 741 C CA . LYS A 1 93 ? -17.520 -2.565 25.078 1.00 98.38 93 LYS A CA 1
ATOM 742 C C . LYS A 1 93 ? -16.082 -2.750 25.553 1.00 98.38 93 LYS A C 1
ATOM 744 O O . LYS A 1 93 ? -15.857 -3.333 26.611 1.00 98.38 93 LYS A O 1
ATOM 749 N N . PHE A 1 94 ? -15.113 -2.228 24.803 1.00 98.38 94 PHE A N 1
ATOM 750 C CA . PHE A 1 94 ? -13.715 -2.263 25.210 1.00 98.38 94 PHE A CA 1
ATOM 751 C C . PHE A 1 94 ? -13.496 -1.484 26.509 1.00 98.38 94 PHE A C 1
ATOM 753 O O . PHE A 1 94 ? -12.866 -1.998 27.427 1.00 98.38 94 PHE A O 1
ATOM 760 N N . ASN A 1 95 ? -14.006 -0.256 26.608 1.00 97.88 95 ASN A N 1
ATOM 761 C CA . ASN A 1 95 ? -13.786 0.597 27.775 1.00 97.88 95 ASN A CA 1
ATOM 762 C C . ASN A 1 95 ? -14.436 0.030 29.044 1.00 97.88 95 ASN A C 1
ATOM 764 O O . ASN A 1 95 ? -13.828 0.106 30.113 1.00 97.88 95 ASN A O 1
ATOM 768 N N . ASP A 1 96 ? -15.625 -0.561 28.921 1.00 97.81 96 ASP A N 1
ATOM 769 C CA . ASP A 1 96 ? -16.336 -1.209 30.028 1.00 97.81 96 ASP A CA 1
ATOM 770 C C . ASP A 1 96 ? -15.561 -2.432 30.545 1.00 97.81 96 ASP A C 1
ATOM 772 O O . ASP A 1 96 ? -15.435 -2.629 31.752 1.00 97.81 96 ASP A O 1
ATOM 776 N N . ALA A 1 97 ? -14.973 -3.219 29.636 1.00 97.50 97 ALA A N 1
ATOM 777 C CA . ALA A 1 97 ? -14.160 -4.386 29.979 1.00 97.50 97 ALA A CA 1
ATOM 778 C C . ALA A 1 97 ? -12.744 -4.037 30.476 1.00 97.50 97 ALA A C 1
ATOM 780 O O . ALA A 1 97 ? -12.060 -4.899 31.024 1.00 97.50 97 ALA A O 1
ATOM 781 N N . ASN A 1 98 ? -12.289 -2.791 30.294 1.00 97.12 98 ASN A N 1
ATOM 782 C CA . ASN A 1 98 ? -10.922 -2.369 30.603 1.00 97.12 98 ASN A CA 1
ATOM 783 C C . ASN A 1 98 ? -10.885 -1.097 31.465 1.00 97.12 98 ASN A C 1
ATOM 785 O O . ASN A 1 98 ? -10.460 -0.032 30.991 1.00 97.12 98 ASN A O 1
ATOM 789 N N . PRO A 1 99 ? -11.275 -1.178 32.754 1.00 95.50 99 PRO A N 1
ATOM 790 C CA . PRO A 1 99 ? -11.230 -0.035 33.654 1.00 95.50 99 PRO A CA 1
ATOM 791 C C . PRO A 1 99 ? -9.840 0.608 33.693 1.00 95.50 99 PRO A C 1
ATOM 793 O O . PRO A 1 99 ? -8.837 -0.008 34.037 1.00 95.50 99 PRO A O 1
ATOM 796 N N . GLY A 1 100 ? -9.787 1.896 33.363 1.00 95.00 100 GLY A N 1
ATOM 797 C CA . GLY A 1 100 ? -8.556 2.681 33.329 1.00 95.00 100 GLY A CA 1
ATOM 798 C C . GLY A 1 100 ? -7.857 2.801 31.983 1.00 95.00 100 GLY A C 1
ATOM 799 O O . GLY A 1 100 ? -6.891 3.555 31.884 1.00 95.00 100 GLY A O 1
ATOM 800 N N . HIS A 1 101 ? -8.408 2.175 30.952 1.00 97.06 101 HIS A N 1
ATOM 801 C CA . HIS A 1 101 ? -7.965 2.344 29.577 1.00 97.06 101 HIS A CA 1
ATOM 802 C C . HIS A 1 101 ? -9.084 2.928 28.721 1.00 97.06 101 HIS A C 1
ATOM 804 O O . HIS A 1 101 ? -10.267 2.872 29.072 1.00 97.06 101 HIS A O 1
ATOM 810 N N . ARG A 1 102 ? -8.701 3.545 27.606 1.00 96.88 102 ARG A N 1
ATOM 811 C CA . ARG A 1 102 ? -9.620 4.106 26.620 1.00 96.88 102 ARG A CA 1
ATOM 812 C C . ARG A 1 102 ? -9.210 3.675 25.225 1.00 96.88 102 ARG A C 1
ATOM 814 O O . ARG A 1 102 ? -8.067 3.893 24.825 1.00 96.88 102 ARG A O 1
ATOM 821 N N . LEU A 1 103 ? -10.154 3.107 24.488 1.00 97.00 103 LEU A N 1
ATOM 822 C CA . LEU A 1 103 ? -10.024 2.872 23.060 1.00 97.00 103 LEU A CA 1
ATOM 823 C C . LEU A 1 103 ? -10.378 4.146 22.291 1.00 97.00 103 LEU A C 1
ATOM 825 O O . LEU A 1 103 ? -11.348 4.830 22.620 1.00 97.00 103 LEU A O 1
ATOM 829 N N . LYS A 1 104 ? -9.604 4.449 21.252 1.00 94.88 104 LYS A N 1
ATOM 830 C CA . LYS A 1 104 ? -9.911 5.485 20.265 1.00 94.88 104 LYS A CA 1
ATOM 831 C C . LYS A 1 104 ? -9.762 4.911 18.864 1.00 94.88 104 LYS A C 1
ATOM 833 O O . LYS A 1 104 ? -8.764 4.246 18.594 1.00 94.88 104 LYS A O 1
ATOM 838 N N . ALA A 1 105 ? -10.700 5.210 17.975 1.00 91.94 105 ALA A N 1
ATOM 839 C CA . ALA A 1 105 ? -10.519 4.979 16.547 1.00 91.94 105 ALA A CA 1
ATOM 840 C C . ALA A 1 105 ? -9.613 6.074 15.951 1.00 91.94 105 ALA A C 1
ATOM 842 O O . ALA A 1 105 ? -9.658 7.240 16.349 1.00 91.94 105 ALA A O 1
ATOM 843 N N . GLY A 1 106 ? -8.716 5.692 15.052 1.00 74.81 106 GLY A N 1
ATOM 844 C CA . GLY A 1 106 ? -7.950 6.580 14.186 1.00 74.81 106 GLY A CA 1
ATOM 845 C C . GLY A 1 106 ? -8.393 6.355 12.755 1.00 74.81 106 GLY A C 1
ATOM 846 O O . GLY A 1 106 ? -7.739 5.616 12.032 1.00 74.81 106 GLY A O 1
ATOM 847 N N . SER A 1 107 ? -9.529 6.944 12.395 1.00 59.47 107 SER A N 1
ATOM 848 C CA . SER A 1 107 ? -10.176 6.823 11.085 1.00 59.47 107 SER A CA 1
ATOM 849 C C . SER A 1 107 ? -9.921 8.055 10.216 1.00 59.47 107 SER A C 1
ATOM 851 O O . SER A 1 107 ? -10.838 8.588 9.599 1.00 59.47 107 SER A O 1
ATOM 853 N N . GLU A 1 108 ? -8.698 8.580 10.220 1.00 65.44 108 GLU A N 1
ATOM 854 C CA . GLU A 1 108 ? -8.380 9.687 9.321 1.00 65.44 108 GLU A CA 1
ATOM 855 C C . GLU A 1 108 ? -8.141 9.096 7.933 1.00 65.44 108 GLU A C 1
ATOM 857 O O . GLU A 1 108 ? -7.134 8.416 7.711 1.00 65.44 108 GLU A O 1
ATOM 862 N N . HIS A 1 109 ? -9.100 9.327 7.028 1.00 79.62 109 HIS A N 1
ATOM 863 C CA . HIS A 1 109 ? -8.922 9.097 5.600 1.00 79.62 109 HIS A CA 1
ATOM 864 C C . HIS A 1 109 ? -7.570 9.677 5.182 1.00 79.62 109 HIS A C 1
ATOM 866 O O . HIS A 1 109 ? -7.294 10.860 5.401 1.00 79.62 109 HIS A O 1
ATOM 872 N N . ARG A 1 110 ? -6.712 8.832 4.606 1.00 83.50 110 ARG A N 1
ATOM 873 C CA . ARG A 1 110 ? -5.391 9.261 4.159 1.00 83.50 110 ARG A CA 1
ATOM 874 C C . ARG A 1 110 ? -5.435 9.533 2.670 1.00 83.50 110 ARG A C 1
ATOM 876 O O . ARG A 1 110 ? -5.365 8.593 1.871 1.00 83.50 110 ARG A O 1
ATOM 883 N N . ASP A 1 111 ? -5.480 10.813 2.321 1.00 89.81 111 ASP A N 1
ATOM 884 C CA . ASP A 1 111 ? -5.483 11.236 0.928 1.00 89.81 111 ASP A CA 1
ATOM 885 C C . ASP A 1 111 ? -4.200 10.806 0.192 1.00 89.81 111 ASP A C 1
ATOM 887 O O . ASP A 1 111 ? -3.191 10.385 0.777 1.00 89.81 111 ASP A O 1
ATOM 891 N N . LEU A 1 112 ? -4.227 10.890 -1.139 1.00 91.50 112 LEU A N 1
ATOM 892 C CA . LEU A 1 112 ? -3.106 10.428 -1.954 1.00 91.50 112 LEU A CA 1
ATOM 893 C C . LEU A 1 112 ? -1.819 11.225 -1.694 1.00 91.50 112 LEU A C 1
ATOM 895 O O . LEU A 1 112 ? -0.721 10.681 -1.823 1.00 91.50 112 LEU A O 1
ATOM 899 N N . GLY A 1 113 ? -1.934 12.507 -1.341 1.00 92.25 113 GLY A N 1
ATOM 900 C CA . GLY A 1 113 ? -0.800 13.360 -0.999 1.00 92.25 113 GLY A CA 1
ATOM 901 C C . GLY A 1 113 ? -0.091 12.873 0.261 1.00 92.25 113 GLY A C 1
ATOM 902 O O . GLY A 1 113 ? 1.125 12.664 0.232 1.00 92.25 113 GLY A O 1
ATOM 903 N N . ASP A 1 114 ? -0.850 12.591 1.314 1.00 90.62 114 ASP A N 1
ATOM 904 C CA . ASP A 1 114 ? -0.340 12.058 2.577 1.00 90.62 114 ASP A CA 1
ATOM 905 C C . ASP A 1 114 ? 0.258 10.660 2.410 1.00 90.62 114 ASP A C 1
ATOM 907 O O . ASP A 1 114 ? 1.305 10.349 2.988 1.00 90.62 114 ASP A O 1
ATOM 911 N N . GLN A 1 115 ? -0.347 9.813 1.572 1.00 93.44 115 GLN A N 1
ATOM 912 C CA . GLN A 1 115 ? 0.230 8.509 1.238 1.00 93.44 115 GLN A CA 1
ATOM 913 C C . GLN A 1 115 ? 1.575 8.649 0.512 1.00 93.44 115 GLN A C 1
ATOM 915 O O . GLN A 1 115 ? 2.537 7.960 0.862 1.00 93.44 115 GLN A O 1
ATOM 920 N N . ILE A 1 116 ? 1.680 9.556 -0.467 1.00 95.94 116 ILE A N 1
ATOM 921 C CA . ILE A 1 116 ? 2.941 9.836 -1.175 1.00 95.94 116 ILE A CA 1
ATOM 922 C C . ILE A 1 116 ? 3.989 10.399 -0.212 1.00 95.94 116 ILE A C 1
ATOM 924 O O . ILE A 1 116 ? 5.153 9.981 -0.256 1.00 95.94 116 ILE A O 1
ATOM 928 N N . TRP A 1 117 ? 3.602 11.321 0.672 1.00 95.31 117 TRP A N 1
ATOM 929 C CA . TRP A 1 117 ? 4.502 11.877 1.676 1.00 95.31 117 TRP A CA 1
ATOM 930 C C . TRP A 1 117 ? 5.013 10.781 2.615 1.00 95.31 117 TRP A C 1
ATOM 932 O O . TRP A 1 117 ? 6.228 10.651 2.795 1.00 95.31 117 TRP A O 1
ATOM 942 N N . GLY A 1 118 ? 4.113 9.945 3.138 1.00 93.38 118 GLY A N 1
ATOM 943 C CA . GLY A 1 118 ? 4.437 8.828 4.022 1.00 93.38 118 GLY A CA 1
ATOM 944 C C . GLY A 1 118 ? 5.366 7.814 3.361 1.00 93.38 118 GLY A C 1
ATOM 945 O O . GLY A 1 118 ? 6.363 7.419 3.961 1.00 93.38 118 GLY A O 1
ATOM 946 N N . TRP A 1 119 ? 5.108 7.459 2.099 1.00 96.38 119 TRP A N 1
ATOM 947 C CA . TRP A 1 119 ? 5.997 6.619 1.292 1.00 96.38 119 TRP A CA 1
ATOM 948 C C . TRP A 1 119 ? 7.396 7.226 1.167 1.00 96.38 119 TRP A C 1
ATOM 950 O O . TRP A 1 119 ? 8.393 6.568 1.459 1.00 96.38 119 TRP A O 1
ATOM 960 N N . THR A 1 120 ? 7.468 8.508 0.807 1.00 96.81 120 THR A N 1
ATOM 961 C CA . THR A 1 120 ? 8.730 9.218 0.557 1.00 96.81 120 THR A CA 1
ATOM 962 C C . THR A 1 120 ? 9.584 9.363 1.818 1.00 96.81 120 THR A C 1
ATOM 964 O O . THR A 1 120 ? 10.818 9.342 1.750 1.00 96.81 120 THR A O 1
ATOM 967 N N . HIS A 1 121 ? 8.944 9.509 2.981 1.00 95.88 121 HIS A N 1
ATOM 968 C CA . HIS A 1 121 ? 9.617 9.743 4.258 1.00 95.88 121 HIS A CA 1
ATOM 969 C C . HIS A 1 121 ? 9.840 8.474 5.085 1.00 95.88 121 HIS A C 1
ATOM 971 O O . HIS A 1 121 ? 10.619 8.521 6.040 1.00 95.88 121 HIS A O 1
ATOM 977 N N . ASN A 1 122 ? 9.237 7.342 4.710 1.00 95.19 122 ASN A N 1
ATOM 978 C CA . ASN A 1 122 ? 9.383 6.082 5.429 1.00 95.19 122 ASN A CA 1
ATOM 979 C C . ASN A 1 122 ? 10.839 5.582 5.422 1.00 95.19 122 ASN A C 1
ATOM 981 O O . ASN A 1 122 ? 11.463 5.452 4.368 1.00 95.19 122 ASN A O 1
ATOM 985 N N . ALA A 1 123 ? 11.370 5.250 6.602 1.00 94.44 123 ALA A N 1
ATOM 986 C CA . ALA A 1 123 ? 12.748 4.780 6.754 1.00 94.44 123 ALA A CA 1
ATOM 987 C C . ALA A 1 123 ? 13.022 3.495 5.954 1.00 94.44 123 ALA A C 1
ATOM 989 O O . ALA A 1 123 ? 14.021 3.416 5.245 1.00 94.44 123 ALA A O 1
ATOM 990 N N . GLY A 1 124 ? 12.102 2.526 5.990 1.00 94.56 124 GLY A N 1
ATOM 991 C CA . GLY A 1 124 ? 12.221 1.286 5.225 1.00 94.56 124 GLY A CA 1
ATOM 992 C C . GLY A 1 124 ? 12.220 1.513 3.714 1.00 94.56 124 GLY A C 1
ATOM 993 O O . GLY A 1 124 ? 12.979 0.860 3.002 1.00 94.56 124 GLY A O 1
ATOM 994 N N . VAL A 1 125 ? 11.420 2.462 3.212 1.00 97.50 125 VAL A N 1
ATOM 995 C CA . VAL A 1 125 ? 11.431 2.846 1.788 1.00 97.50 125 VAL A CA 1
ATOM 996 C C . VAL A 1 125 ? 12.760 3.502 1.417 1.00 97.50 125 VAL A C 1
ATOM 998 O O . VAL A 1 125 ? 13.367 3.097 0.429 1.00 97.50 125 VAL A O 1
ATOM 1001 N N . LYS A 1 126 ? 13.254 4.450 2.224 1.00 97.75 126 LYS A N 1
ATOM 1002 C CA . LYS A 1 126 ? 14.552 5.116 2.005 1.00 97.75 126 LYS A CA 1
ATOM 1003 C C . LYS A 1 126 ? 15.732 4.141 1.995 1.00 97.75 126 LYS A C 1
ATOM 1005 O O . LYS A 1 126 ? 16.680 4.359 1.250 1.00 97.75 126 LYS A O 1
ATOM 1010 N N . THR A 1 127 ? 15.666 3.069 2.781 1.00 97.88 127 THR A N 1
ATOM 1011 C CA . THR A 1 127 ? 16.662 1.989 2.762 1.00 97.88 127 THR A CA 1
ATOM 1012 C C . THR A 1 127 ? 16.511 1.097 1.528 1.00 97.88 127 THR A C 1
ATOM 1014 O O . THR A 1 127 ? 17.479 0.832 0.820 1.00 97.88 127 THR A O 1
ATOM 1017 N N . ASN A 1 128 ? 15.291 0.647 1.235 1.00 98.25 128 ASN A N 1
ATOM 1018 C CA . ASN A 1 128 ? 15.059 -0.401 0.241 1.00 98.25 128 ASN A CA 1
ATOM 1019 C C . ASN A 1 128 ? 15.038 0.101 -1.207 1.00 98.25 128 ASN A C 1
ATOM 1021 O O . ASN A 1 128 ? 15.367 -0.658 -2.118 1.00 98.25 128 ASN A O 1
ATOM 1025 N N . ALA A 1 129 ? 14.622 1.345 -1.448 1.00 98.44 129 ALA A N 1
ATOM 1026 C CA . ALA A 1 129 ? 14.503 1.886 -2.798 1.00 98.44 129 ALA A CA 1
ATOM 1027 C C . ALA A 1 129 ? 15.865 1.943 -3.529 1.00 98.44 129 ALA A C 1
ATOM 1029 O O . ALA A 1 129 ? 15.953 1.384 -4.629 1.00 98.44 129 ALA A O 1
ATOM 1030 N N . PRO A 1 130 ? 16.957 2.473 -2.938 1.00 98.44 130 PRO A N 1
ATOM 1031 C CA . PRO A 1 130 ? 18.282 2.446 -3.567 1.00 98.44 130 PRO A CA 1
ATOM 1032 C C . PRO A 1 130 ? 18.823 1.029 -3.819 1.00 98.44 130 PRO A C 1
ATOM 1034 O O . PRO A 1 130 ? 19.459 0.769 -4.849 1.00 98.44 130 PRO A O 1
ATOM 1037 N N . GLU A 1 131 ? 18.559 0.089 -2.903 1.00 98.38 131 GLU A N 1
ATOM 1038 C CA . GLU A 1 131 ? 18.919 -1.325 -3.079 1.00 98.38 131 GLU A CA 1
ATOM 1039 C C . GLU A 1 131 ? 18.203 -1.927 -4.290 1.00 98.38 131 GLU A C 1
ATOM 1041 O O . GLU A 1 131 ? 18.814 -2.612 -5.118 1.00 98.38 131 GLU A O 1
ATOM 1046 N N . TYR A 1 132 ? 16.906 -1.646 -4.420 1.00 98.50 132 TYR A N 1
ATOM 1047 C CA . TYR A 1 132 ? 16.105 -2.141 -5.528 1.00 98.50 132 TYR A CA 1
ATOM 1048 C C . TYR A 1 132 ? 16.524 -1.515 -6.864 1.00 98.50 132 TYR A C 1
ATOM 1050 O O . TYR A 1 132 ? 16.691 -2.235 -7.851 1.00 98.50 132 TYR A O 1
ATOM 1058 N N . LEU A 1 133 ? 16.817 -0.209 -6.889 1.00 98.50 133 LEU A N 1
ATOM 1059 C CA . LEU A 1 133 ? 17.370 0.457 -8.071 1.00 98.50 133 LEU A CA 1
ATOM 1060 C C . LEU A 1 133 ? 18.716 -0.157 -8.485 1.00 98.50 133 LEU A C 1
ATOM 1062 O O . LEU A 1 133 ? 18.974 -0.352 -9.671 1.00 98.50 133 LEU A O 1
ATOM 1066 N N . THR A 1 134 ? 19.559 -0.551 -7.528 1.00 98.00 134 THR A N 1
ATOM 1067 C CA . THR A 1 134 ? 20.814 -1.265 -7.821 1.00 98.00 134 THR A CA 1
ATOM 1068 C C . THR A 1 134 ? 20.562 -2.610 -8.507 1.00 98.00 134 THR A C 1
ATOM 1070 O O . THR A 1 134 ? 21.255 -2.945 -9.470 1.00 98.00 134 THR A O 1
ATOM 1073 N N . LYS A 1 135 ? 19.532 -3.360 -8.094 1.00 98.06 135 LYS A N 1
ATOM 1074 C CA . LYS A 1 135 ? 19.128 -4.598 -8.784 1.00 98.06 135 LYS A CA 1
ATOM 1075 C C . LYS A 1 135 ? 18.617 -4.327 -10.199 1.00 98.06 135 LYS A C 1
ATOM 1077 O O . LYS A 1 135 ? 18.997 -5.051 -11.116 1.00 98.06 135 LYS A O 1
ATOM 1082 N N . ALA A 1 136 ? 17.834 -3.269 -10.396 1.00 98.00 136 ALA A N 1
ATOM 1083 C CA . ALA A 1 136 ? 17.372 -2.872 -11.725 1.00 98.00 136 ALA A CA 1
ATOM 1084 C C . ALA A 1 136 ? 18.530 -2.445 -12.642 1.00 98.00 136 ALA A C 1
ATOM 1086 O O . ALA A 1 136 ? 18.565 -2.838 -13.803 1.00 98.00 136 ALA A O 1
ATOM 1087 N N . ARG A 1 137 ? 19.545 -1.744 -12.118 1.00 97.69 137 ARG A N 1
ATOM 1088 C CA . ARG A 1 137 ? 20.777 -1.416 -12.863 1.00 97.69 137 ARG A CA 1
ATOM 1089 C C . ARG A 1 137 ? 21.554 -2.655 -13.302 1.00 97.69 137 ARG A C 1
ATOM 1091 O O . ARG A 1 137 ? 22.209 -2.622 -14.340 1.00 97.69 137 ARG A O 1
ATOM 1098 N N . ILE A 1 138 ? 21.532 -3.728 -12.513 1.00 96.62 138 ILE A N 1
ATOM 1099 C CA . ILE A 1 138 ? 22.133 -5.009 -12.907 1.00 96.62 138 ILE A CA 1
ATOM 1100 C C . ILE A 1 138 ? 21.280 -5.671 -13.994 1.00 96.62 138 ILE A C 1
ATOM 1102 O O . ILE A 1 138 ? 21.831 -6.154 -14.981 1.00 96.62 138 ILE A O 1
ATOM 1106 N N . GLU A 1 139 ? 19.954 -5.671 -13.837 1.00 96.50 139 GLU A N 1
ATOM 1107 C CA . GLU A 1 139 ? 19.029 -6.254 -14.814 1.00 96.50 139 GLU A CA 1
ATOM 1108 C C . GLU A 1 139 ? 19.139 -5.566 -16.180 1.00 96.50 139 GLU A C 1
ATOM 1110 O O . GLU A 1 139 ? 19.325 -6.254 -17.182 1.00 96.50 139 GLU A O 1
ATOM 1115 N N . ILE A 1 140 ? 19.109 -4.229 -16.221 1.00 94.31 140 ILE A N 1
ATOM 1116 C CA . ILE A 1 140 ? 19.096 -3.452 -17.470 1.00 94.31 140 ILE A CA 1
ATOM 1117 C C . ILE A 1 140 ? 20.375 -3.641 -18.302 1.00 94.31 140 ILE A C 1
ATOM 1119 O O . ILE A 1 140 ? 20.358 -3.521 -19.522 1.00 94.31 140 ILE A O 1
ATOM 1123 N N . LYS A 1 141 ? 21.491 -4.005 -17.655 1.00 93.75 141 LYS A N 1
ATOM 1124 C CA . LYS A 1 141 ? 22.778 -4.289 -18.312 1.00 93.75 141 LYS A CA 1
ATOM 1125 C C . LYS A 1 141 ? 22.871 -5.695 -18.903 1.00 93.75 141 LYS A C 1
ATOM 1127 O O . LYS A 1 141 ? 23.871 -6.009 -19.551 1.00 93.75 141 LYS A O 1
ATOM 1132 N N . ARG A 1 142 ? 21.891 -6.569 -18.649 1.00 93.19 142 ARG A N 1
ATOM 1133 C CA . ARG A 1 142 ? 21.917 -7.940 -19.169 1.00 93.19 142 ARG A CA 1
ATOM 1134 C C . ARG A 1 142 ? 21.862 -7.936 -20.693 1.00 93.19 142 ARG A C 1
ATOM 1136 O O . ARG A 1 142 ? 21.179 -7.125 -21.315 1.00 93.19 142 ARG A O 1
ATOM 1143 N N . LYS A 1 143 ? 22.568 -8.894 -21.281 1.00 90.38 143 LYS A N 1
ATOM 1144 C CA . LYS A 1 143 ? 22.588 -9.155 -22.719 1.00 90.38 143 LYS A CA 1
ATOM 1145 C C . LYS A 1 143 ? 21.812 -10.430 -23.033 1.00 90.38 143 LYS A C 1
ATOM 1147 O O . LYS A 1 143 ? 21.678 -11.299 -22.168 1.00 90.38 143 LYS A O 1
ATOM 1152 N N . ALA A 1 144 ? 21.283 -10.521 -24.245 1.00 85.06 144 ALA A N 1
ATOM 1153 C CA . ALA A 1 144 ? 20.789 -11.771 -24.798 1.00 85.06 144 ALA A CA 1
ATOM 1154 C C . ALA A 1 144 ? 21.963 -12.713 -25.137 1.00 85.06 144 ALA A C 1
ATOM 1156 O O . ALA A 1 144 ? 23.135 -12.344 -25.021 1.00 85.06 144 ALA A O 1
ATOM 1157 N N . LYS A 1 145 ? 21.649 -13.962 -25.511 1.00 82.75 145 LYS A N 1
ATOM 1158 C CA . LYS A 1 145 ? 22.661 -14.996 -25.805 1.00 82.75 145 LYS A CA 1
ATOM 1159 C C . LYS A 1 145 ? 23.568 -14.621 -26.981 1.00 82.75 145 LYS A C 1
ATOM 1161 O O . LYS A 1 145 ? 24.730 -15.001 -26.988 1.00 82.75 145 LYS A O 1
ATOM 1166 N N . ASP A 1 146 ? 23.037 -13.864 -27.931 1.00 84.56 146 ASP A N 1
ATOM 1167 C CA . ASP A 1 146 ? 23.743 -13.335 -29.103 1.00 84.56 146 ASP A CA 1
ATOM 1168 C C . ASP A 1 146 ? 24.593 -12.083 -28.798 1.00 84.56 146 ASP A C 1
ATOM 1170 O O . ASP A 1 146 ? 25.224 -11.520 -29.687 1.00 84.56 146 ASP A O 1
ATOM 1174 N N . GLY A 1 147 ? 24.626 -11.633 -27.539 1.00 84.31 147 GLY A N 1
ATOM 1175 C CA . GLY A 1 147 ? 25.393 -10.467 -27.108 1.00 84.31 147 GLY A CA 1
ATOM 1176 C C . GLY A 1 147 ? 24.693 -9.120 -27.300 1.00 84.31 147 GLY A C 1
ATOM 1177 O O . GLY A 1 147 ? 25.249 -8.101 -26.867 1.00 84.31 147 GLY A O 1
ATOM 1178 N N . THR A 1 148 ? 23.483 -9.093 -27.867 1.00 84.50 148 THR A N 1
ATOM 1179 C CA . THR A 1 148 ? 22.681 -7.870 -28.004 1.00 84.50 148 THR A CA 1
ATOM 1180 C C . THR A 1 148 ? 22.132 -7.406 -26.646 1.00 84.50 148 THR A C 1
ATOM 1182 O O . THR A 1 148 ? 21.986 -8.211 -25.715 1.00 84.50 148 THR A O 1
ATOM 1185 N N . PRO A 1 149 ? 21.856 -6.101 -26.454 1.00 85.56 149 PRO A N 1
ATOM 1186 C CA . PRO A 1 149 ? 21.222 -5.613 -25.233 1.00 85.56 149 PRO A CA 1
ATOM 1187 C C . PRO A 1 149 ? 19.840 -6.241 -25.037 1.00 85.56 149 PRO A C 1
ATOM 1189 O O . PRO A 1 149 ? 18.974 -6.146 -25.899 1.00 85.56 149 PRO A O 1
ATOM 1192 N N . ARG A 1 150 ? 19.588 -6.826 -23.860 1.00 89.50 150 ARG A N 1
ATOM 1193 C CA . ARG A 1 150 ? 18.257 -7.365 -23.526 1.00 89.50 150 ARG A CA 1
ATOM 1194 C C . ARG A 1 150 ? 17.212 -6.260 -23.341 1.00 89.50 150 ARG A C 1
ATOM 1196 O O . ARG A 1 150 ? 16.012 -6.524 -23.448 1.00 89.50 150 ARG A O 1
ATOM 1203 N N . TYR A 1 151 ? 17.690 -5.058 -23.045 1.00 89.50 151 TYR A N 1
ATOM 1204 C CA . TYR A 1 151 ? 16.919 -3.841 -22.863 1.00 89.50 151 TYR A CA 1
ATOM 1205 C C . TYR A 1 151 ? 17.473 -2.783 -23.823 1.00 89.50 151 TYR A C 1
ATOM 1207 O O . TYR A 1 151 ? 18.373 -2.031 -23.438 1.00 89.50 151 TYR A O 1
ATOM 1215 N N . PRO A 1 152 ? 17.026 -2.773 -25.092 1.00 85.56 152 PRO A N 1
ATOM 1216 C CA . PRO A 1 152 ? 17.377 -1.704 -26.016 1.00 85.56 152 PRO A CA 1
ATOM 1217 C C . PRO A 1 152 ? 16.819 -0.368 -25.519 1.00 85.56 152 PRO A C 1
ATOM 1219 O O . PRO A 1 152 ? 15.917 -0.329 -24.675 1.00 85.56 152 PRO A O 1
ATOM 1222 N N . ASP A 1 153 ? 17.352 0.727 -26.050 1.00 82.00 153 ASP A N 1
ATOM 1223 C CA . ASP A 1 153 ? 16.726 2.028 -25.865 1.00 82.00 153 ASP A CA 1
ATOM 1224 C C . ASP A 1 153 ? 15.319 2.012 -26.481 1.00 82.00 153 ASP A C 1
ATOM 1226 O O . ASP A 1 153 ? 15.113 1.540 -27.605 1.00 82.00 153 ASP A O 1
ATOM 1230 N N . LEU A 1 154 ? 14.345 2.483 -25.710 1.00 73.75 154 LEU A N 1
ATOM 1231 C CA . LEU A 1 154 ? 12.947 2.545 -26.123 1.00 73.75 154 LEU A CA 1
ATOM 1232 C C . LEU A 1 154 ? 12.684 3.743 -27.051 1.00 73.75 154 LEU A C 1
ATOM 1234 O O . LEU A 1 154 ? 11.668 3.750 -27.744 1.00 73.75 154 LEU A O 1
ATOM 1238 N N . GLY A 1 155 ? 13.631 4.685 -27.131 1.00 62.62 155 GLY A N 1
ATOM 1239 C CA . GLY A 1 155 ? 13.526 5.922 -27.896 1.00 62.62 155 GLY A CA 1
ATOM 1240 C C . GLY A 1 155 ? 12.826 7.033 -27.109 1.00 62.62 155 GLY A C 1
ATOM 1241 O O . GLY A 1 155 ? 11.855 6.795 -26.391 1.00 62.62 155 GLY A O 1
ATOM 1242 N N . ASP A 1 156 ? 13.316 8.261 -27.269 1.00 52.06 156 ASP A N 1
ATOM 1243 C CA . ASP A 1 156 ? 12.743 9.474 -26.681 1.00 52.06 156 ASP A CA 1
ATOM 1244 C C . ASP A 1 156 ? 11.560 9.969 -27.520 1.00 52.06 156 ASP A C 1
ATOM 1246 O O . ASP A 1 156 ? 11.645 10.989 -28.201 1.00 52.06 156 ASP A O 1
ATOM 1250 N N . VAL A 1 157 ? 10.440 9.253 -27.528 1.00 48.84 157 VAL A N 1
ATOM 1251 C CA . VAL A 1 157 ? 9.206 9.876 -28.014 1.00 48.84 157 VAL A CA 1
ATOM 1252 C C . VAL A 1 157 ? 8.577 10.557 -26.811 1.00 48.84 157 VAL A C 1
ATOM 1254 O O . VAL A 1 157 ? 8.093 9.899 -25.899 1.00 48.84 157 VAL A O 1
ATOM 1257 N N . ILE A 1 158 ? 8.672 11.881 -26.761 1.00 45.47 158 ILE A N 1
ATOM 1258 C CA . ILE A 1 158 ? 8.048 12.711 -25.732 1.00 45.47 158 ILE A CA 1
ATOM 1259 C C . ILE A 1 158 ? 6.726 13.218 -26.304 1.00 45.47 158 ILE A C 1
ATOM 1261 O O . ILE A 1 158 ? 6.709 13.792 -27.390 1.00 45.47 158 ILE A O 1
ATOM 1265 N N . ASP A 1 159 ? 5.625 13.009 -25.587 1.00 46.22 159 ASP A N 1
ATOM 1266 C CA . ASP A 1 159 ? 4.348 13.653 -25.869 1.00 46.22 159 ASP A CA 1
ATOM 1267 C C . ASP A 1 159 ? 4.528 15.178 -25.744 1.00 46.22 159 ASP A C 1
ATOM 1269 O O . ASP A 1 159 ? 4.791 15.670 -24.640 1.00 46.22 159 ASP A O 1
ATOM 1273 N N . PRO A 1 160 ? 4.389 15.951 -26.833 1.00 35.31 160 PRO A N 1
ATOM 1274 C CA . PRO A 1 160 ? 4.608 17.391 -26.799 1.00 35.31 160 PRO A CA 1
ATOM 1275 C C . PRO A 1 160 ? 3.560 18.151 -25.966 1.00 35.31 160 PRO A C 1
ATOM 1277 O O . PRO A 1 160 ? 3.821 19.289 -25.584 1.00 35.31 160 PRO A O 1
ATOM 1280 N N . ALA A 1 161 ? 2.406 17.550 -25.650 1.00 39.72 161 ALA A N 1
ATOM 1281 C CA . ALA A 1 161 ? 1.381 18.160 -24.801 1.00 39.72 161 ALA A CA 1
ATOM 1282 C C . ALA A 1 161 ? 1.639 17.939 -23.302 1.00 39.72 161 ALA A C 1
ATOM 1284 O O . ALA A 1 161 ? 1.295 18.794 -22.486 1.00 39.72 161 ALA A O 1
ATOM 1285 N N . THR A 1 162 ? 2.240 16.805 -22.926 1.00 49.44 162 THR A N 1
ATOM 1286 C CA . THR A 1 162 ? 2.397 16.409 -21.512 1.00 49.44 162 THR A CA 1
ATOM 1287 C C . THR A 1 162 ? 3.847 16.371 -21.027 1.00 49.44 162 THR A C 1
ATOM 1289 O O . THR A 1 162 ? 4.085 16.307 -19.819 1.00 49.44 162 THR A O 1
ATOM 1292 N N . GLY A 1 163 ? 4.827 16.401 -21.935 1.00 42.50 163 GLY A N 1
ATOM 1293 C CA . GLY A 1 163 ? 6.248 16.245 -21.616 1.00 42.50 163 GLY A CA 1
ATOM 1294 C C . GLY A 1 163 ? 6.622 14.850 -21.096 1.00 42.50 163 GLY A C 1
ATOM 1295 O O . GLY A 1 163 ? 7.711 14.678 -20.551 1.00 42.50 163 GLY A O 1
ATOM 1296 N N . GLN A 1 164 ? 5.730 13.858 -21.215 1.00 48.00 164 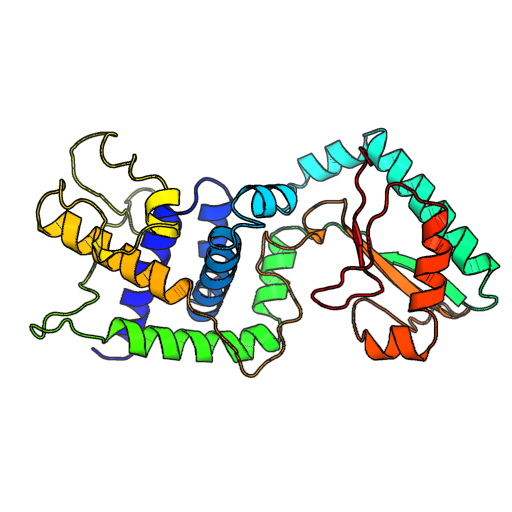GLN A N 1
ATOM 1297 C CA . GLN A 1 164 ? 5.963 12.473 -20.787 1.00 48.00 164 GLN A CA 1
ATOM 1298 C C . GLN A 1 164 ? 6.479 11.618 -21.947 1.00 48.00 164 GLN A C 1
ATOM 1300 O O . GLN A 1 164 ? 6.191 11.922 -23.098 1.00 48.00 164 GLN A O 1
ATOM 1305 N N . HIS A 1 165 ? 7.184 10.515 -21.668 1.00 48.94 165 HIS A N 1
ATOM 1306 C CA . HIS A 1 165 ? 7.522 9.535 -22.707 1.00 48.94 165 HIS A CA 1
ATOM 1307 C C . HIS A 1 165 ? 6.230 8.936 -23.295 1.00 48.94 165 HIS A C 1
ATOM 1309 O O . HIS A 1 165 ? 5.576 8.108 -22.661 1.00 48.94 165 HIS A O 1
ATOM 1315 N N . ALA A 1 166 ? 5.848 9.366 -24.495 1.00 44.59 166 ALA A N 1
ATOM 1316 C CA . ALA A 1 166 ? 4.824 8.733 -25.302 1.00 44.59 166 ALA A CA 1
ATOM 1317 C C . ALA A 1 166 ? 5.406 7.454 -25.892 1.00 44.59 166 ALA A C 1
ATOM 1319 O O . ALA A 1 166 ? 6.249 7.483 -26.777 1.00 44.59 166 ALA A O 1
ATOM 1320 N N . PHE A 1 167 ? 4.923 6.301 -25.451 1.00 49.75 167 PHE A N 1
ATOM 1321 C CA . PHE A 1 167 ? 5.153 5.069 -26.191 1.00 49.75 167 PHE A CA 1
ATOM 1322 C C . PHE A 1 167 ? 4.282 5.121 -27.463 1.00 49.75 167 PHE A C 1
ATOM 1324 O O . PHE A 1 167 ? 3.169 4.601 -27.476 1.00 49.75 167 PHE A O 1
ATOM 1331 N N . GLN A 1 168 ? 4.736 5.808 -28.522 1.00 43.44 168 GLN A N 1
ATOM 1332 C CA . GLN A 1 168 ? 4.147 5.647 -29.855 1.00 43.44 168 GLN A CA 1
ATOM 1333 C C . GLN A 1 168 ? 4.556 4.265 -30.363 1.00 43.44 168 GLN A C 1
ATOM 1335 O O . GLN A 1 168 ? 5.587 4.103 -31.013 1.00 43.44 168 GLN A O 1
ATOM 1340 N N . ILE A 1 169 ? 3.754 3.254 -30.037 1.00 44.03 169 ILE A N 1
ATOM 1341 C CA . ILE A 1 169 ? 3.626 2.117 -30.947 1.00 44.03 169 ILE A CA 1
ATOM 1342 C C . ILE A 1 169 ? 2.900 2.692 -32.164 1.00 44.03 169 ILE A C 1
ATOM 1344 O O . ILE A 1 169 ? 1.905 3.392 -31.980 1.00 44.03 169 ILE A O 1
ATOM 1348 N N . GLY A 1 170 ? 3.505 2.567 -33.344 1.00 33.53 170 GLY A N 1
ATOM 1349 C CA . GLY A 1 170 ? 3.364 3.484 -34.467 1.00 33.53 170 GLY A CA 1
ATOM 1350 C C . GLY A 1 170 ? 1.955 3.705 -35.014 1.00 33.53 170 GLY A C 1
ATOM 1351 O O . GLY A 1 170 ? 0.960 3.155 -34.563 1.00 33.53 170 GLY A O 1
ATOM 1352 N N . HIS A 1 171 ? 1.911 4.547 -36.042 1.00 31.05 171 HIS A N 1
ATOM 1353 C CA . HIS A 1 171 ? 0.771 5.083 -36.794 1.00 31.05 171 HIS A CA 1
ATOM 1354 C C . HIS A 1 171 ? -0.280 4.089 -37.375 1.00 31.05 171 HIS A C 1
ATOM 1356 O O . HIS A 1 171 ? -0.976 4.440 -38.325 1.00 31.05 171 HIS A O 1
ATOM 1362 N N . GLY A 1 172 ? -0.462 2.886 -36.830 1.00 30.97 172 GLY A N 1
ATOM 1363 C CA . GLY A 1 172 ? -1.614 2.017 -37.085 1.00 30.97 172 GLY A CA 1
ATOM 1364 C C . GLY A 1 172 ? -2.574 2.070 -35.899 1.00 30.97 172 GLY A C 1
ATOM 1365 O O . GLY A 1 172 ? -2.225 1.643 -34.803 1.00 30.97 172 GLY A O 1
ATOM 1366 N N . GLY A 1 173 ? -3.759 2.649 -36.103 1.00 30.84 173 GLY A N 1
ATOM 1367 C CA . GLY A 1 173 ? -4.749 2.898 -35.054 1.00 30.84 173 GLY A CA 1
ATOM 1368 C C . GLY A 1 173 ? -5.098 1.675 -34.205 1.00 30.84 173 GLY A C 1
ATOM 1369 O O . GLY A 1 173 ? -5.033 0.568 -34.707 1.00 30.84 173 GLY A O 1
ATOM 1370 N N . LEU A 1 174 ? -5.465 1.936 -32.942 1.00 35.59 174 LEU A N 1
ATOM 1371 C CA . LEU A 1 174 ? -6.329 1.199 -31.990 1.00 35.59 174 LEU A CA 1
ATOM 1372 C C . LEU A 1 174 ? -6.251 -0.346 -31.844 1.00 35.59 174 LEU A C 1
ATOM 1374 O O . LEU A 1 174 ? -6.600 -0.840 -30.776 1.00 35.59 174 LEU A O 1
ATOM 1378 N N . ASP A 1 175 ? -5.739 -1.111 -32.802 1.00 33.25 175 ASP A N 1
ATOM 1379 C CA . ASP A 1 175 ? -5.781 -2.578 -32.849 1.00 33.25 175 ASP A CA 1
ATOM 1380 C C . ASP A 1 175 ? -4.576 -3.255 -32.179 1.00 33.25 175 ASP A C 1
ATOM 1382 O O . ASP A 1 175 ? -4.611 -4.438 -31.850 1.00 33.25 175 ASP A O 1
ATOM 1386 N N . LEU A 1 176 ? -3.517 -2.500 -31.890 1.00 38.28 176 LEU A N 1
ATOM 1387 C CA . LEU A 1 176 ? -2.335 -2.988 -31.170 1.00 38.28 176 LEU A CA 1
ATOM 1388 C C . LEU A 1 176 ? -2.451 -2.864 -29.639 1.00 38.28 176 LEU A C 1
ATOM 1390 O O . LEU A 1 176 ? -1.631 -3.392 -28.889 1.00 38.28 176 LEU A O 1
ATOM 1394 N N . VAL A 1 177 ? -3.508 -2.192 -29.178 1.00 39.81 177 VAL A N 1
ATOM 1395 C CA . VAL A 1 177 ? -3.812 -1.895 -27.768 1.00 39.81 177 VAL A CA 1
ATOM 1396 C C . VAL A 1 177 ? -4.489 -3.085 -27.061 1.00 39.81 177 VAL A C 1
ATOM 1398 O O . VAL A 1 177 ? -4.699 -3.062 -25.851 1.00 39.81 177 VAL A O 1
ATOM 1401 N N . ALA A 1 178 ? -4.785 -4.170 -27.783 1.00 38.72 178 ALA A N 1
ATOM 1402 C CA . ALA A 1 178 ? -5.539 -5.310 -27.264 1.00 38.72 178 ALA A CA 1
ATOM 1403 C C . ALA A 1 178 ? -4.695 -6.544 -26.881 1.00 38.72 178 ALA A C 1
ATOM 1405 O O . ALA A 1 178 ? -5.260 -7.598 -26.590 1.00 38.72 178 ALA A O 1
ATOM 1406 N N . LEU A 1 179 ? -3.363 -6.449 -26.776 1.00 49.59 179 LEU A N 1
ATOM 1407 C CA . LEU A 1 179 ? -2.655 -7.342 -25.847 1.00 49.59 179 LEU A CA 1
ATOM 1408 C C . LEU A 1 179 ? -2.927 -6.808 -24.442 1.00 49.59 179 LEU A C 1
ATOM 1410 O O . LEU A 1 179 ? -2.198 -5.966 -23.923 1.00 49.59 179 LEU A O 1
ATOM 1414 N N . SER A 1 180 ? -4.054 -7.249 -23.880 1.00 55.81 180 SER A N 1
ATOM 1415 C CA . SER A 1 180 ? -4.534 -6.818 -22.567 1.00 55.81 180 SER A CA 1
ATOM 1416 C C . SER A 1 180 ? -3.421 -6.911 -21.520 1.00 55.81 180 SER A C 1
ATOM 1418 O O . SER A 1 180 ? -2.567 -7.796 -21.593 1.00 55.81 180 SER A O 1
ATOM 1420 N N . ALA A 1 181 ? -3.445 -6.043 -20.505 1.00 60.19 181 ALA A N 1
ATOM 1421 C CA . ALA A 1 181 ? -2.527 -6.117 -19.364 1.00 60.19 181 ALA A CA 1
ATOM 1422 C C . ALA A 1 181 ? -2.397 -7.550 -18.796 1.00 60.19 181 ALA A C 1
ATOM 1424 O O . ALA A 1 181 ? -1.330 -7.935 -18.323 1.00 60.19 181 ALA A O 1
ATOM 1425 N N . ALA A 1 182 ? -3.441 -8.378 -18.930 1.00 59.09 182 ALA A N 1
ATOM 1426 C CA . ALA A 1 182 ? -3.415 -9.795 -18.589 1.00 59.09 182 ALA A CA 1
ATOM 1427 C C . ALA A 1 182 ? -2.339 -10.601 -19.349 1.00 59.09 182 ALA A C 1
ATOM 1429 O O . ALA A 1 182 ? -1.655 -11.416 -18.736 1.00 59.09 182 ALA A O 1
ATOM 1430 N N . ALA A 1 183 ? -2.115 -10.363 -20.644 1.00 59.59 183 ALA A N 1
ATOM 1431 C CA . ALA A 1 183 ? -1.064 -11.051 -21.397 1.00 59.59 183 ALA A CA 1
ATOM 1432 C C . ALA A 1 183 ? 0.337 -10.723 -20.847 1.00 59.59 183 ALA A C 1
ATOM 1434 O O . ALA A 1 183 ? 1.162 -11.617 -20.680 1.00 59.59 183 ALA A O 1
ATOM 1435 N N . LEU A 1 184 ? 0.586 -9.459 -20.488 1.00 62.19 184 LEU A N 1
ATOM 1436 C CA . LEU A 1 184 ? 1.849 -9.028 -19.871 1.00 62.19 184 LEU A CA 1
ATOM 1437 C C . LEU A 1 184 ? 2.050 -9.583 -18.455 1.00 62.19 184 LEU A C 1
ATOM 1439 O O . LEU A 1 184 ? 3.187 -9.762 -18.021 1.00 62.19 184 LEU A O 1
ATOM 1443 N N . LEU A 1 185 ? 0.963 -9.827 -17.722 1.00 67.44 185 LEU A N 1
ATOM 1444 C CA . LEU A 1 185 ? 1.012 -10.318 -16.346 1.00 67.44 185 LEU A CA 1
ATOM 1445 C C . LEU A 1 185 ? 1.108 -11.843 -16.263 1.00 67.44 185 LEU A C 1
ATOM 1447 O O . LEU A 1 185 ? 1.778 -12.353 -15.363 1.00 67.44 185 LEU A O 1
ATOM 1451 N N . PHE A 1 186 ? 0.474 -12.576 -17.181 1.00 69.25 186 PHE A N 1
ATOM 1452 C CA . PHE A 1 186 ? 0.261 -14.020 -17.030 1.00 69.25 186 PHE A CA 1
ATOM 1453 C C . PHE A 1 186 ? 0.932 -14.887 -18.098 1.00 69.25 186 PHE A C 1
ATOM 1455 O O . PHE A 1 186 ? 1.068 -16.091 -17.879 1.00 69.25 186 PHE A O 1
ATOM 1462 N N . TRP A 1 187 ? 1.417 -14.324 -19.211 1.00 64.50 187 TRP A N 1
ATOM 1463 C CA . TRP A 1 187 ? 2.222 -15.078 -20.175 1.00 64.50 187 TRP A CA 1
ATOM 1464 C C . TRP A 1 187 ? 3.721 -14.806 -20.032 1.00 64.50 187 TRP A C 1
ATOM 1466 O O . TRP A 1 187 ? 4.136 -13.661 -19.851 1.00 64.50 187 TRP A O 1
ATOM 1476 N N . PRO A 1 188 ? 4.575 -15.840 -20.175 1.00 64.69 188 PRO A N 1
ATOM 1477 C CA . PRO A 1 188 ? 6.000 -15.637 -20.372 1.00 64.69 188 PRO A CA 1
ATOM 1478 C C . PRO A 1 188 ? 6.241 -14.683 -21.542 1.00 64.69 188 PRO A C 1
ATOM 1480 O O . PRO A 1 188 ? 5.689 -14.878 -22.623 1.00 64.69 188 PRO A O 1
ATOM 1483 N N . ALA A 1 189 ? 7.150 -13.719 -21.374 1.00 58.69 189 ALA A N 1
ATOM 1484 C CA . ALA A 1 189 ? 7.493 -12.763 -22.433 1.00 58.69 189 ALA A CA 1
ATOM 1485 C C . ALA A 1 189 ? 7.899 -13.432 -23.767 1.00 58.69 189 ALA A C 1
ATOM 1487 O O . ALA A 1 189 ? 7.746 -12.835 -24.826 1.00 58.69 189 ALA A O 1
ATOM 1488 N N . ALA A 1 190 ? 8.403 -14.670 -23.716 1.00 61.28 190 ALA A N 1
ATOM 1489 C CA . ALA A 1 190 ? 8.778 -15.465 -24.886 1.00 61.28 190 ALA A CA 1
ATOM 1490 C C . ALA A 1 190 ? 7.586 -15.985 -25.717 1.00 61.28 190 ALA A C 1
ATOM 1492 O O . ALA A 1 190 ? 7.803 -16.463 -26.825 1.00 61.28 190 ALA A O 1
ATOM 1493 N N . LEU A 1 191 ? 6.359 -15.926 -25.188 1.00 59.94 191 LEU A N 1
ATOM 1494 C CA . LEU A 1 191 ? 5.139 -16.422 -25.837 1.00 59.94 191 LEU A CA 1
ATOM 1495 C C . LEU A 1 191 ? 4.247 -15.300 -26.395 1.00 59.94 191 LEU A C 1
ATOM 1497 O O . LEU A 1 191 ? 3.196 -15.586 -26.961 1.00 59.94 191 LEU A O 1
ATOM 1501 N N . LEU A 1 192 ? 4.639 -14.030 -26.245 1.00 59.47 192 LEU A N 1
ATOM 1502 C CA . LEU A 1 192 ? 3.864 -12.899 -26.762 1.00 59.47 192 LEU A CA 1
ATOM 1503 C C . LEU A 1 192 ? 4.035 -12.794 -28.293 1.00 59.47 192 LEU A C 1
ATOM 1505 O O . LEU A 1 192 ? 5.174 -12.838 -28.771 1.00 59.47 192 LEU A O 1
ATOM 1509 N N . PRO A 1 193 ? 2.939 -12.669 -29.071 1.00 55.06 193 PRO A N 1
ATOM 1510 C CA . PRO A 1 193 ? 2.991 -12.719 -30.530 1.00 55.06 193 PRO A CA 1
ATOM 1511 C C . PRO A 1 193 ? 3.827 -11.576 -31.122 1.00 55.06 193 PRO A C 1
ATOM 1513 O O . PRO A 1 193 ? 3.708 -10.420 -30.726 1.00 55.06 193 PRO A O 1
ATOM 1516 N N . ALA A 1 194 ? 4.661 -11.910 -32.109 1.00 51.25 194 ALA A N 1
ATOM 1517 C CA . ALA A 1 194 ? 5.523 -10.976 -32.837 1.00 51.25 194 ALA A CA 1
ATOM 1518 C C . ALA A 1 194 ? 4.813 -10.324 -34.042 1.00 51.25 194 ALA A C 1
ATOM 1520 O O . ALA A 1 194 ? 5.453 -10.001 -35.035 1.00 51.25 194 ALA A O 1
ATOM 1521 N N . THR A 1 195 ? 3.487 -10.154 -33.995 1.00 45.59 195 THR A N 1
ATOM 1522 C CA . THR A 1 195 ? 2.663 -9.660 -35.123 1.00 45.59 195 THR A CA 1
ATOM 1523 C C . THR A 1 195 ? 2.779 -8.149 -35.360 1.00 45.59 195 THR A C 1
ATOM 1525 O O . THR A 1 195 ? 1.938 -7.552 -36.023 1.00 45.59 195 THR A O 1
ATOM 1528 N N . ILE A 1 196 ? 3.824 -7.531 -34.820 1.00 49.84 196 ILE A N 1
ATOM 1529 C CA . ILE A 1 196 ? 4.139 -6.110 -34.913 1.00 49.84 196 ILE A CA 1
ATOM 1530 C C . ILE A 1 196 ? 5.434 -6.005 -35.728 1.00 49.84 196 ILE A C 1
ATOM 1532 O O . ILE A 1 196 ? 6.245 -6.932 -35.695 1.00 49.84 196 ILE A O 1
ATOM 1536 N N . GLY A 1 197 ? 5.658 -4.910 -36.463 1.00 52.03 197 GLY A N 1
ATOM 1537 C CA . GLY A 1 197 ? 6.943 -4.677 -37.132 1.00 52.03 197 GLY A CA 1
ATOM 1538 C C . GLY A 1 197 ? 8.123 -4.981 -36.195 1.00 52.03 197 GLY A C 1
ATOM 1539 O O . GLY A 1 197 ? 8.064 -4.671 -35.005 1.00 52.03 197 GLY A O 1
ATOM 1540 N N . LEU A 1 198 ? 9.179 -5.617 -36.719 1.00 57.28 198 LEU A N 1
ATOM 1541 C CA . LEU A 1 198 ? 10.268 -6.243 -35.941 1.00 57.28 198 LEU A CA 1
ATOM 1542 C C . LEU A 1 198 ? 10.779 -5.386 -34.763 1.00 57.28 198 LEU A C 1
ATOM 1544 O O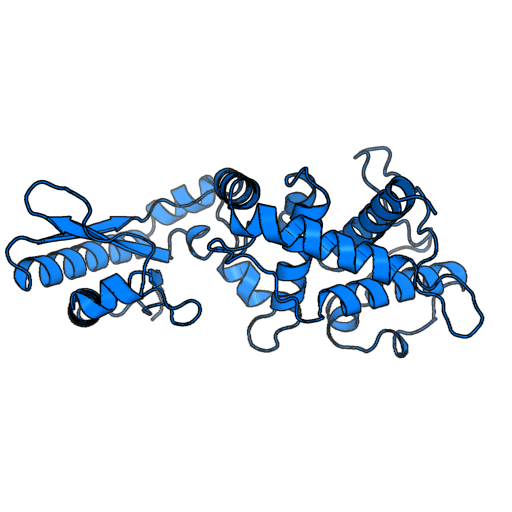 . LEU A 1 198 ? 10.936 -5.890 -33.656 1.00 57.28 198 LEU A O 1
ATOM 1548 N N . ILE A 1 199 ? 10.964 -4.081 -34.978 1.00 55.25 199 ILE A N 1
ATOM 1549 C CA . ILE A 1 199 ? 11.478 -3.141 -33.965 1.00 55.25 199 ILE A CA 1
ATOM 1550 C C . ILE A 1 199 ? 10.480 -2.923 -32.815 1.00 55.25 199 ILE A C 1
ATOM 1552 O O . ILE A 1 199 ? 10.860 -2.873 -31.644 1.00 55.25 199 ILE A O 1
ATOM 1556 N N . GLU A 1 200 ? 9.195 -2.783 -33.124 1.00 63.66 200 GLU A N 1
ATOM 1557 C CA . GLU A 1 200 ? 8.151 -2.559 -32.121 1.00 63.66 200 GLU A CA 1
ATOM 1558 C C . GLU A 1 200 ? 7.885 -3.836 -31.313 1.00 63.66 200 GLU A C 1
ATOM 1560 O O . GLU A 1 200 ? 7.724 -3.768 -30.091 1.00 63.66 200 GLU A O 1
ATOM 1565 N N . ALA A 1 201 ? 7.946 -5.006 -31.963 1.00 65.69 201 ALA A N 1
ATOM 1566 C CA . ALA A 1 201 ? 7.881 -6.302 -31.292 1.00 65.69 201 ALA A CA 1
ATOM 1567 C C . ALA A 1 201 ? 9.038 -6.484 -30.290 1.00 65.69 201 ALA A C 1
ATOM 1569 O O . ALA A 1 201 ? 8.816 -6.892 -29.148 1.00 65.69 201 ALA A O 1
ATOM 1570 N N . GLU A 1 202 ? 10.269 -6.126 -30.669 1.00 70.38 202 GLU A N 1
ATOM 1571 C CA . GLU A 1 202 ? 11.436 -6.201 -29.781 1.00 70.38 202 GLU A CA 1
ATOM 1572 C C . GLU A 1 202 ? 11.311 -5.288 -28.553 1.00 70.38 202 GLU A C 1
ATOM 1574 O O . GLU A 1 202 ? 11.606 -5.715 -27.428 1.00 70.38 202 GLU A O 1
ATOM 1579 N N . ARG A 1 203 ? 10.844 -4.045 -28.744 1.00 76.19 203 ARG A N 1
ATOM 1580 C CA . ARG A 1 203 ? 10.608 -3.085 -27.650 1.00 76.19 203 ARG A CA 1
ATOM 1581 C C . ARG A 1 203 ? 9.508 -3.564 -26.711 1.00 76.19 203 ARG A C 1
ATOM 1583 O O . ARG A 1 203 ? 9.699 -3.546 -25.495 1.00 76.19 203 ARG A O 1
ATOM 1590 N N . PHE A 1 204 ? 8.395 -4.057 -27.252 1.00 76.12 204 PHE A N 1
ATOM 1591 C CA . PHE A 1 204 ? 7.307 -4.625 -26.458 1.00 76.12 204 PHE A CA 1
ATOM 1592 C C . PHE A 1 204 ? 7.786 -5.815 -25.615 1.00 76.12 204 PHE A C 1
ATOM 1594 O O . PHE A 1 204 ? 7.591 -5.845 -24.397 1.00 76.12 204 PHE A O 1
ATOM 1601 N N . GLN A 1 205 ? 8.515 -6.756 -26.223 1.00 79.88 205 GLN A N 1
ATOM 1602 C CA . GLN A 1 205 ? 9.104 -7.877 -25.490 1.00 79.88 205 GLN A CA 1
ATOM 1603 C C . GLN A 1 205 ? 10.109 -7.414 -24.424 1.00 79.88 205 GLN A C 1
ATOM 1605 O O . GLN A 1 205 ? 10.226 -8.048 -23.374 1.00 79.88 205 GLN A O 1
ATOM 1610 N N . ALA A 1 206 ? 10.845 -6.324 -24.654 1.00 86.94 206 ALA A N 1
ATOM 1611 C CA . ALA A 1 206 ? 11.744 -5.761 -23.650 1.00 86.94 206 ALA A CA 1
ATOM 1612 C C . ALA A 1 206 ? 10.985 -5.215 -22.434 1.00 86.94 206 ALA A C 1
ATOM 1614 O O . ALA A 1 206 ? 11.389 -5.488 -21.299 1.00 86.94 206 ALA A O 1
ATOM 1615 N N . VAL A 1 207 ? 9.862 -4.519 -22.647 1.00 87.69 207 VAL A N 1
ATOM 1616 C CA . VAL A 1 207 ? 8.986 -4.064 -21.556 1.00 87.69 207 VAL A CA 1
ATOM 1617 C C . VAL A 1 207 ? 8.385 -5.257 -20.810 1.00 87.69 207 VAL A C 1
ATOM 1619 O O . VAL A 1 207 ? 8.450 -5.296 -19.582 1.00 87.69 207 VAL A O 1
ATOM 1622 N N . ALA A 1 208 ? 7.925 -6.294 -21.517 1.00 86.75 208 ALA A N 1
ATOM 1623 C CA . ALA A 1 208 ? 7.443 -7.526 -20.887 1.00 86.75 208 ALA A CA 1
ATOM 1624 C C . ALA A 1 208 ? 8.522 -8.188 -20.007 1.00 86.75 208 ALA A C 1
ATOM 1626 O O . ALA A 1 208 ? 8.268 -8.573 -18.867 1.00 86.75 208 ALA A O 1
ATOM 1627 N N . ARG A 1 209 ? 9.778 -8.246 -20.472 1.00 91.94 209 ARG A N 1
ATOM 1628 C CA . ARG A 1 209 ? 10.911 -8.735 -19.661 1.00 91.94 209 ARG A CA 1
ATOM 1629 C C . ARG A 1 209 ? 11.198 -7.855 -18.445 1.00 91.94 209 ARG A C 1
ATOM 1631 O O . ARG A 1 209 ? 11.697 -8.364 -17.439 1.00 91.94 209 ARG A O 1
ATOM 1638 N N . PHE A 1 210 ? 10.956 -6.551 -18.536 1.00 94.81 210 PHE A N 1
ATOM 1639 C CA . PHE A 1 210 ? 11.082 -5.643 -17.399 1.00 94.81 210 PHE A CA 1
ATOM 1640 C C . PHE A 1 210 ? 9.977 -5.895 -16.366 1.00 94.81 210 PHE A C 1
ATOM 1642 O O . PHE A 1 210 ? 10.277 -6.007 -15.181 1.00 94.81 210 PHE A O 1
ATOM 1649 N N . ILE A 1 211 ? 8.732 -6.102 -16.801 1.00 94.00 211 ILE A N 1
ATOM 1650 C CA . ILE A 1 211 ? 7.615 -6.498 -15.927 1.00 94.00 211 ILE A CA 1
ATOM 1651 C C . ILE A 1 211 ? 7.911 -7.842 -15.245 1.00 94.00 211 ILE A C 1
ATOM 1653 O O . ILE A 1 211 ? 7.766 -7.958 -14.031 1.00 94.00 211 ILE A O 1
ATOM 1657 N N . GLU A 1 212 ? 8.455 -8.822 -15.969 1.00 94.00 212 GLU A N 1
ATOM 1658 C CA . GLU A 1 212 ? 8.925 -10.086 -15.380 1.00 94.00 212 GLU A CA 1
ATOM 1659 C C . GLU A 1 212 ? 10.035 -9.892 -14.336 1.00 94.00 212 GLU A C 1
ATOM 1661 O O . GLU A 1 212 ? 10.117 -10.631 -13.354 1.00 94.00 212 GLU A O 1
ATOM 1666 N N . PHE A 1 213 ? 10.900 -8.887 -14.498 1.00 96.75 213 PHE A N 1
ATOM 1667 C CA . PHE A 1 213 ? 11.829 -8.498 -13.437 1.00 96.75 213 PHE A CA 1
ATOM 1668 C C . PHE A 1 213 ? 11.086 -7.926 -12.222 1.00 96.75 213 PHE A C 1
ATOM 1670 O O . PHE A 1 213 ? 11.385 -8.336 -11.101 1.00 96.75 213 PHE A O 1
ATOM 1677 N N . LEU A 1 214 ? 10.099 -7.049 -12.433 1.00 97.12 214 LEU A N 1
ATOM 1678 C CA . LEU A 1 214 ? 9.294 -6.462 -11.358 1.00 97.12 214 LEU A CA 1
ATOM 1679 C C . LEU A 1 214 ? 8.498 -7.517 -10.576 1.00 97.12 214 LEU A C 1
ATOM 1681 O O . LEU A 1 214 ? 8.349 -7.371 -9.366 1.00 97.12 214 LEU A O 1
ATOM 1685 N N . LYS A 1 215 ? 8.064 -8.607 -11.217 1.00 95.44 215 LYS A N 1
ATOM 1686 C CA . LYS A 1 215 ? 7.382 -9.747 -10.574 1.00 95.44 215 LYS A CA 1
ATOM 1687 C C . LYS A 1 215 ? 8.275 -10.556 -9.633 1.00 95.44 215 LYS A C 1
ATOM 1689 O O . LYS A 1 215 ? 7.780 -11.266 -8.760 1.00 95.44 215 LYS A O 1
ATOM 1694 N N . LYS A 1 216 ? 9.603 -10.468 -9.754 1.00 95.50 216 LYS A N 1
ATOM 1695 C CA . LYS A 1 216 ? 10.511 -11.230 -8.882 1.00 95.50 216 LYS A CA 1
ATOM 1696 C C . LYS A 1 216 ? 10.397 -10.738 -7.449 1.00 95.50 216 LYS A C 1
ATOM 1698 O O . LYS A 1 216 ? 10.363 -9.538 -7.194 1.00 95.50 216 LYS A O 1
ATOM 1703 N N . ARG A 1 217 ? 10.386 -11.667 -6.491 1.00 93.50 217 ARG A N 1
ATOM 1704 C CA . ARG A 1 217 ? 10.373 -11.323 -5.066 1.00 93.50 217 ARG A CA 1
ATOM 1705 C C . ARG A 1 217 ? 11.612 -10.502 -4.711 1.00 93.50 217 ARG A C 1
ATOM 1707 O O . ARG A 1 217 ? 12.742 -10.944 -4.915 1.00 93.50 217 ARG A O 1
ATOM 1714 N N . PHE A 1 218 ? 11.392 -9.341 -4.105 1.00 94.50 218 PHE A N 1
ATOM 1715 C CA . PHE A 1 218 ? 12.445 -8.521 -3.522 1.00 94.50 218 PHE A CA 1
ATOM 1716 C C . PHE A 1 218 ? 12.336 -8.539 -1.995 1.00 94.50 218 PHE A C 1
ATOM 1718 O O . PHE A 1 218 ? 11.283 -8.259 -1.424 1.00 94.50 218 PHE A O 1
ATOM 1725 N N . LYS A 1 219 ? 13.439 -8.888 -1.330 1.00 92.06 219 LYS A N 1
ATOM 1726 C CA . LYS A 1 219 ? 13.592 -8.804 0.124 1.00 92.06 219 LYS A CA 1
ATOM 1727 C C . LYS A 1 219 ? 14.657 -7.749 0.412 1.00 92.06 219 LYS A C 1
ATOM 1729 O O . LYS A 1 219 ? 15.842 -8.044 0.285 1.00 92.06 219 LYS A O 1
ATOM 1734 N N . GLY A 1 220 ? 14.213 -6.529 0.704 1.00 91.50 220 GLY A N 1
ATOM 1735 C CA . GLY A 1 220 ? 15.092 -5.438 1.129 1.00 91.50 220 GLY A CA 1
ATOM 1736 C C . GLY A 1 220 ? 15.567 -5.615 2.571 1.00 91.50 220 GLY A C 1
ATOM 1737 O O . GLY A 1 220 ? 15.020 -6.441 3.309 1.00 91.50 220 GLY A O 1
ATOM 1738 N N . SER A 1 221 ? 16.590 -4.855 2.956 1.00 93.31 221 SER A N 1
ATOM 1739 C CA . SER A 1 221 ? 17.157 -4.895 4.311 1.00 93.31 221 SER A CA 1
ATOM 1740 C C . SER A 1 221 ? 16.314 -4.151 5.359 1.00 93.31 221 SER A C 1
ATOM 1742 O O . SER A 1 221 ? 16.371 -4.486 6.541 1.00 93.31 221 SER A O 1
ATOM 1744 N N . GLY A 1 222 ? 15.501 -3.177 4.942 1.00 89.38 222 GLY A N 1
ATOM 1745 C CA . GLY A 1 222 ? 14.625 -2.387 5.805 1.00 89.38 222 GLY A CA 1
ATOM 1746 C C . GLY A 1 222 ? 13.188 -2.912 5.876 1.00 89.38 222 GLY A C 1
ATOM 1747 O O . GLY A 1 222 ? 12.614 -3.377 4.886 1.00 89.38 222 GLY A O 1
ATOM 1748 N N . THR A 1 223 ? 12.557 -2.766 7.042 1.00 88.19 223 THR A N 1
ATOM 1749 C CA . THR A 1 223 ? 11.121 -3.026 7.216 1.00 88.19 223 THR A CA 1
ATOM 1750 C C . THR A 1 223 ? 10.313 -1.852 6.675 1.00 88.19 223 THR A C 1
ATOM 1752 O O . THR A 1 223 ? 10.372 -0.748 7.212 1.00 88.19 223 THR A O 1
ATOM 1755 N N . ILE A 1 224 ? 9.536 -2.088 5.618 1.00 88.19 224 ILE A N 1
ATOM 1756 C CA . ILE A 1 224 ? 8.575 -1.108 5.100 1.00 88.19 224 ILE A CA 1
ATOM 1757 C C . ILE A 1 224 ? 7.280 -1.246 5.898 1.00 88.19 224 ILE A C 1
ATOM 1759 O O . ILE A 1 224 ? 6.659 -2.305 5.886 1.00 88.19 224 ILE A O 1
ATOM 1763 N N . THR A 1 225 ? 6.885 -0.171 6.575 1.00 85.25 225 THR A N 1
ATOM 1764 C CA . THR A 1 225 ? 5.693 -0.112 7.444 1.00 85.25 225 THR A CA 1
ATOM 1765 C C . THR A 1 225 ? 4.522 0.643 6.810 1.00 85.25 225 THR A C 1
ATOM 1767 O O . THR A 1 225 ? 3.570 0.994 7.496 1.00 85.25 225 THR A O 1
ATOM 1770 N N . VAL A 1 226 ? 4.613 0.958 5.517 1.00 87.94 226 VAL A N 1
ATOM 1771 C CA . VAL A 1 226 ? 3.578 1.671 4.758 1.00 87.94 226 VAL A CA 1
ATOM 1772 C C . VAL A 1 226 ? 3.302 0.939 3.448 1.00 87.94 226 VAL A C 1
ATOM 1774 O O . VAL A 1 226 ? 4.217 0.395 2.827 1.00 87.94 226 VAL A O 1
ATOM 1777 N N . ALA A 1 227 ? 2.044 0.926 3.012 1.00 91.25 227 ALA A N 1
ATOM 1778 C CA . ALA A 1 227 ? 1.701 0.469 1.670 1.00 91.25 227 ALA A CA 1
ATOM 1779 C C . ALA A 1 227 ? 2.272 1.432 0.613 1.00 91.25 227 ALA A C 1
ATOM 1781 O O . ALA A 1 227 ? 2.543 2.599 0.911 1.00 91.25 227 ALA A O 1
ATOM 1782 N N . ALA A 1 228 ? 2.442 0.959 -0.627 1.00 95.12 228 ALA A N 1
ATOM 1783 C CA . ALA A 1 228 ? 2.656 1.892 -1.731 1.00 95.12 228 ALA A CA 1
ATOM 1784 C C . ALA A 1 228 ? 1.425 2.810 -1.856 1.00 95.12 228 ALA A C 1
ATOM 1786 O O . ALA A 1 228 ? 0.314 2.344 -1.580 1.00 95.12 228 ALA A O 1
ATOM 1787 N N . PRO A 1 229 ? 1.595 4.089 -2.237 1.00 95.38 229 PRO A N 1
ATOM 1788 C CA . PRO A 1 229 ? 0.464 5.005 -2.339 1.00 95.38 229 PRO A CA 1
ATOM 1789 C C . PRO A 1 229 ? -0.622 4.446 -3.265 1.00 95.38 229 PRO A C 1
ATOM 1791 O O . PRO A 1 229 ? -0.296 3.876 -4.301 1.00 95.38 229 PRO A O 1
ATOM 1794 N N . GLY A 1 230 ? -1.889 4.558 -2.873 1.00 92.38 230 GLY A N 1
ATOM 1795 C CA . GLY A 1 230 ? -3.033 3.967 -3.576 1.00 92.38 230 GLY A CA 1
ATOM 1796 C C . GLY A 1 230 ? -3.293 2.483 -3.276 1.00 92.38 230 GLY A C 1
ATOM 1797 O O . GLY A 1 230 ? -4.295 1.953 -3.733 1.00 92.38 230 GLY A O 1
ATOM 1798 N N . LEU A 1 231 ? -2.428 1.803 -2.509 1.00 91.75 231 LEU A N 1
ATOM 1799 C CA . LEU A 1 231 ? -2.642 0.416 -2.049 1.00 91.75 231 LEU A CA 1
ATOM 1800 C C . LEU A 1 231 ? -2.944 0.314 -0.547 1.00 91.75 231 LEU A C 1
ATOM 1802 O O . LEU A 1 231 ? -3.019 -0.790 -0.001 1.00 91.75 231 LEU A O 1
ATOM 1806 N N . SER A 1 232 ? -3.057 1.442 0.156 1.00 89.12 232 SER A N 1
ATOM 1807 C CA . SER A 1 232 ? -3.422 1.447 1.571 1.00 89.12 232 SER A CA 1
ATOM 1808 C C . SER A 1 232 ? -4.934 1.327 1.719 1.00 89.12 232 SER A C 1
ATOM 1810 O O . SER A 1 232 ? -5.655 2.138 1.158 1.00 89.12 232 SER A O 1
ATOM 1812 N N . ALA A 1 233 ? -5.415 0.395 2.546 1.00 84.75 233 ALA A N 1
ATOM 1813 C CA . ALA A 1 233 ? -6.846 0.300 2.859 1.00 84.75 233 ALA A CA 1
ATOM 1814 C C . ALA A 1 233 ? -7.401 1.583 3.515 1.00 84.75 233 ALA A C 1
ATOM 1816 O O . ALA A 1 233 ? -8.564 1.915 3.319 1.00 84.75 233 ALA A O 1
ATOM 1817 N N . HIS A 1 234 ? -6.544 2.354 4.200 1.00 87.50 234 HIS A N 1
ATOM 1818 C CA . HIS A 1 234 ? -6.851 3.688 4.750 1.00 87.50 234 HIS A CA 1
ATOM 1819 C C . HIS A 1 234 ? -7.036 4.783 3.688 1.00 87.50 234 HIS A C 1
ATOM 1821 O O . HIS A 1 234 ? -7.371 5.916 4.025 1.00 87.50 234 HIS A O 1
ATOM 1827 N N . GLY A 1 235 ? -6.781 4.476 2.411 1.00 85.19 235 GLY A N 1
ATOM 1828 C CA . GLY A 1 235 ? -7.185 5.342 1.305 1.00 85.19 235 GLY A CA 1
ATOM 1829 C C . GLY A 1 235 ? -8.703 5.411 1.156 1.00 85.19 235 GLY A C 1
ATOM 1830 O O . GLY A 1 235 ? -9.227 6.407 0.672 1.00 85.19 235 GLY A O 1
ATOM 1831 N N . THR A 1 236 ? -9.406 4.391 1.641 1.00 83.94 236 THR A N 1
ATOM 1832 C CA . THR A 1 236 ? -10.860 4.397 1.779 1.00 83.94 236 THR A CA 1
ATOM 1833 C C . THR A 1 236 ? -11.224 4.777 3.213 1.00 83.94 236 THR A C 1
ATOM 1835 O O . THR A 1 236 ? -10.467 4.499 4.146 1.00 83.94 236 THR A O 1
ATOM 1838 N N . GLY A 1 237 ? -12.404 5.356 3.429 1.00 82.00 237 GLY A N 1
ATOM 1839 C CA . GLY A 1 237 ? -12.934 5.607 4.777 1.00 82.00 237 GLY A CA 1
ATOM 1840 C C . GLY A 1 237 ? -13.296 4.331 5.555 1.00 82.00 237 GLY A C 1
ATOM 1841 O O . GLY A 1 237 ? -13.900 4.413 6.621 1.00 82.00 237 GLY A O 1
ATOM 1842 N N . ARG A 1 238 ? -12.974 3.141 5.030 1.00 88.50 238 ARG A N 1
ATOM 1843 C CA . ARG A 1 238 ? -13.428 1.845 5.552 1.00 88.50 238 ARG A CA 1
ATOM 1844 C C . ARG A 1 238 ? -12.432 1.167 6.485 1.00 88.50 238 ARG A C 1
ATOM 1846 O O . ARG A 1 238 ? -12.840 0.373 7.328 1.00 88.50 238 ARG A O 1
ATOM 1853 N N . ALA A 1 239 ? -11.142 1.467 6.374 1.00 91.19 239 ALA A N 1
ATOM 1854 C CA . ALA A 1 239 ? -10.138 0.900 7.267 1.00 91.19 239 ALA A CA 1
ATOM 1855 C C . ALA A 1 239 ? -9.976 1.740 8.539 1.00 91.19 239 ALA A C 1
ATOM 1857 O O . ALA A 1 239 ? -9.886 2.963 8.477 1.00 91.19 239 ALA A O 1
ATOM 1858 N N . ILE A 1 240 ? -9.907 1.079 9.695 1.00 92.62 240 ILE A N 1
ATOM 1859 C CA . ILE A 1 240 ? -9.858 1.733 11.004 1.00 92.62 240 ILE A CA 1
ATOM 1860 C C . ILE A 1 240 ? -8.717 1.152 11.835 1.00 92.62 240 ILE A C 1
ATOM 1862 O O . ILE A 1 240 ? -8.679 -0.046 12.121 1.00 92.62 240 ILE A O 1
ATOM 1866 N N . ASP A 1 241 ? -7.816 2.031 12.279 1.00 93.50 241 ASP A N 1
ATOM 1867 C CA . ASP A 1 241 ? -6.783 1.691 13.255 1.00 93.50 241 ASP A CA 1
ATOM 1868 C C . ASP A 1 241 ? -7.247 2.088 14.654 1.00 93.50 241 ASP A C 1
ATOM 1870 O O . ASP A 1 241 ? -7.466 3.265 14.950 1.00 93.50 241 ASP A O 1
ATOM 1874 N N . PHE A 1 242 ? -7.339 1.126 15.562 1.00 95.06 242 PHE A N 1
ATOM 1875 C CA . PHE A 1 242 ? -7.649 1.406 16.958 1.00 95.06 242 PHE A CA 1
ATOM 1876 C C . PHE A 1 242 ? -6.391 1.713 17.773 1.00 95.06 242 PHE A C 1
ATOM 1878 O O . PHE A 1 242 ? -5.296 1.211 17.527 1.00 95.06 242 PHE A O 1
ATOM 1885 N N . ARG A 1 243 ? -6.539 2.572 18.779 1.00 95.69 243 ARG A N 1
ATOM 1886 C CA . ARG A 1 243 ? -5.456 3.031 19.653 1.00 95.69 243 ARG A CA 1
ATOM 1887 C C . ARG A 1 243 ? -5.892 2.908 21.103 1.00 95.69 243 ARG A C 1
ATOM 1889 O O . ARG A 1 243 ? -7.031 3.231 21.434 1.00 95.69 243 ARG A O 1
ATOM 1896 N N . VAL A 1 244 ? -4.979 2.479 21.969 1.00 96.44 244 VAL A N 1
ATOM 1897 C CA . VAL A 1 244 ? -5.224 2.370 23.412 1.00 96.44 244 VAL A CA 1
ATOM 1898 C C . VAL A 1 244 ? -4.518 3.509 24.128 1.00 96.44 244 VAL A C 1
ATOM 1900 O O . VAL A 1 244 ? -3.326 3.751 23.924 1.00 96.44 244 VAL A O 1
ATOM 1903 N N . HIS A 1 245 ? -5.262 4.193 24.984 1.00 96.38 245 HIS A N 1
ATOM 1904 C CA . HIS A 1 245 ? -4.792 5.263 25.849 1.00 96.38 245 HIS A CA 1
ATOM 1905 C C . HIS A 1 245 ? -5.047 4.910 27.319 1.00 96.38 245 HIS A C 1
ATOM 1907 O O . HIS A 1 245 ? -5.953 4.134 27.628 1.00 96.38 245 HIS A O 1
ATOM 1913 N N . ASP A 1 246 ? -4.272 5.491 28.229 1.00 94.50 246 ASP A N 1
ATOM 1914 C CA . ASP A 1 246 ? -4.587 5.467 29.661 1.00 94.50 246 ASP A CA 1
ATOM 1915 C C . ASP A 1 246 ? -5.647 6.528 30.036 1.00 94.50 246 ASP A C 1
ATOM 1917 O O . ASP A 1 246 ? -6.120 7.292 29.186 1.00 94.50 246 ASP A O 1
ATOM 1921 N N . ARG A 1 247 ? -6.024 6.600 31.324 1.00 90.00 247 ARG A N 1
ATOM 1922 C CA . ARG A 1 247 ? -6.999 7.592 31.835 1.00 90.00 247 ARG A CA 1
ATOM 1923 C C . ARG A 1 247 ? -6.581 9.044 31.609 1.00 90.00 247 ARG A C 1
ATOM 1925 O O . ARG A 1 247 ? -7.455 9.897 31.507 1.00 90.00 247 ARG A O 1
ATOM 1932 N N . SER A 1 248 ? -5.278 9.321 31.562 1.00 91.31 248 SER A N 1
ATOM 1933 C CA . SER A 1 248 ? -4.746 10.669 31.332 1.00 91.31 248 SER A CA 1
ATOM 1934 C C . SER A 1 248 ? -4.785 11.068 29.854 1.00 91.31 248 SER A C 1
ATOM 1936 O O . SER A 1 248 ? -4.546 12.222 29.512 1.00 91.31 248 SER A O 1
ATOM 1938 N N . GLY A 1 249 ? -5.098 10.119 28.965 1.00 90.38 249 GLY A N 1
ATOM 1939 C CA . GLY A 1 249 ? -5.087 10.316 27.523 1.00 90.38 249 GLY A CA 1
ATOM 1940 C C . GLY A 1 249 ? -3.729 10.039 26.880 1.00 90.38 249 GLY A C 1
ATOM 1941 O O . GLY A 1 249 ? -3.597 10.212 25.665 1.00 90.38 249 GLY A O 1
ATOM 1942 N N . LYS A 1 250 ? -2.728 9.555 27.626 1.00 93.38 250 LYS A N 1
ATOM 1943 C CA . LYS A 1 250 ? -1.438 9.152 27.056 1.00 93.38 250 LYS A CA 1
ATOM 1944 C C . LYS A 1 250 ? -1.623 7.891 26.216 1.00 93.38 250 LYS A C 1
ATOM 1946 O O . LYS A 1 250 ? -2.192 6.903 26.675 1.00 93.38 250 LYS A O 1
ATOM 1951 N N . LYS A 1 251 ? -1.127 7.920 24.977 1.00 93.62 251 LYS A N 1
ATOM 1952 C CA . LYS A 1 251 ? -1.152 6.763 24.072 1.00 93.62 251 LYS A CA 1
ATOM 1953 C C . LYS A 1 251 ? -0.236 5.667 24.618 1.00 93.62 251 LYS A C 1
ATOM 1955 O O . LYS A 1 251 ? 0.969 5.882 24.734 1.00 93.62 251 LYS A O 1
ATOM 1960 N N . LEU A 1 252 ? -0.810 4.505 24.907 1.00 92.88 252 LEU A N 1
ATOM 1961 C CA . LEU A 1 252 ? -0.085 3.293 25.288 1.00 92.88 252 LEU A CA 1
ATOM 1962 C C . LEU A 1 252 ? 0.247 2.461 24.050 1.00 92.88 252 LEU A C 1
ATOM 1964 O O . LEU A 1 252 ? 1.381 2.023 23.875 1.00 92.88 252 LEU A O 1
ATOM 1968 N N . HIS A 1 253 ? -0.734 2.309 23.158 1.00 92.69 253 HIS A N 1
ATOM 1969 C CA . HIS A 1 253 ? -0.608 1.520 21.940 1.00 92.69 253 HIS A CA 1
ATOM 1970 C C . HIS A 1 253 ? -1.232 2.259 20.754 1.00 92.69 253 HIS A C 1
ATOM 1972 O O . HIS A 1 253 ? -2.314 2.833 20.864 1.00 92.69 253 HIS A O 1
ATOM 1978 N N . GLY A 1 254 ? -0.533 2.271 19.619 1.00 87.88 254 GLY A N 1
ATOM 1979 C CA . GLY A 1 254 ? -1.006 2.877 18.373 1.00 87.88 254 GLY A CA 1
ATOM 1980 C C . GLY A 1 254 ? -0.887 1.922 17.190 1.00 87.88 254 GLY A C 1
ATOM 1981 O O . GLY A 1 254 ? -0.711 0.723 17.392 1.00 87.88 254 GLY A O 1
ATOM 1982 N N . ALA A 1 255 ? -0.921 2.475 15.975 1.00 83.62 255 ALA A N 1
ATOM 1983 C CA . ALA A 1 255 ? -0.649 1.747 14.739 1.00 83.62 255 ALA A CA 1
ATOM 1984 C C . ALA A 1 255 ? 0.845 1.379 14.651 1.00 83.62 255 ALA A C 1
ATOM 1986 O O . ALA A 1 255 ? 1.669 2.145 14.147 1.00 83.62 255 ALA A O 1
ATOM 1987 N N . GLY A 1 256 ? 1.212 0.253 15.262 1.00 84.44 256 GLY A N 1
ATOM 1988 C CA . GLY A 1 256 ? 2.576 -0.264 15.321 1.00 84.44 256 GLY A CA 1
ATOM 1989 C C . GLY 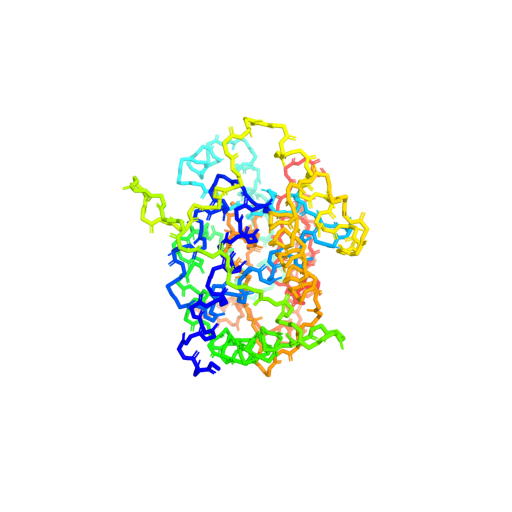A 1 256 ? 2.831 -1.158 16.540 1.00 84.44 256 GLY A C 1
ATOM 1990 O O . GLY A 1 256 ? 2.177 -1.044 17.576 1.00 84.44 256 GLY A O 1
ATOM 1991 N N . GLY A 1 257 ? 3.835 -2.035 16.429 1.00 85.06 257 GLY A N 1
ATOM 1992 C CA . GLY A 1 257 ? 4.302 -2.866 17.543 1.00 85.06 257 GLY A CA 1
ATOM 1993 C C . GLY A 1 257 ? 3.330 -3.983 17.932 1.00 85.06 257 GLY A C 1
ATOM 1994 O O . GLY A 1 257 ? 2.893 -4.047 19.080 1.00 85.06 257 GLY A O 1
ATOM 1995 N N . ALA A 1 258 ? 3.017 -4.883 16.994 1.00 90.06 258 ALA A N 1
ATOM 1996 C CA . ALA A 1 258 ? 2.101 -6.010 17.206 1.00 90.06 258 ALA A CA 1
ATOM 1997 C C . ALA A 1 258 ? 2.466 -6.873 18.420 1.00 90.06 258 ALA A C 1
ATOM 1999 O O . ALA A 1 258 ? 1.599 -7.209 19.224 1.00 90.06 258 ALA A O 1
ATOM 2000 N N . ALA A 1 259 ? 3.761 -7.127 18.627 1.00 91.81 259 ALA A N 1
ATOM 2001 C CA . ALA A 1 259 ? 4.252 -7.839 19.804 1.00 91.81 259 ALA A CA 1
ATOM 2002 C C . ALA A 1 259 ? 3.793 -7.184 21.122 1.00 91.81 259 ALA A C 1
ATOM 2004 O O . ALA A 1 259 ? 3.333 -7.885 22.017 1.00 91.81 259 ALA A O 1
ATOM 2005 N N . ASN A 1 260 ? 3.827 -5.849 21.216 1.00 92.88 260 ASN A N 1
ATOM 2006 C CA . ASN A 1 260 ? 3.420 -5.112 22.419 1.00 92.88 260 ASN A CA 1
ATOM 2007 C C . ASN A 1 260 ? 1.900 -5.142 22.626 1.00 92.88 260 ASN A C 1
ATOM 2009 O O . ASN A 1 260 ? 1.420 -5.208 23.756 1.00 92.88 260 ASN A O 1
ATOM 2013 N N . TRP A 1 261 ? 1.127 -5.101 21.540 1.00 95.62 261 TRP A N 1
ATOM 2014 C CA . TRP A 1 261 ? -0.327 -5.283 21.583 1.00 95.62 261 TRP A CA 1
ATOM 2015 C C . TRP A 1 261 ? -0.726 -6.673 22.086 1.00 95.62 261 TRP A C 1
ATOM 2017 O O . TRP A 1 261 ? -1.699 -6.818 22.825 1.00 95.62 261 TRP A O 1
ATOM 2027 N N . ARG A 1 262 ? 0.015 -7.707 21.675 1.00 95.44 262 ARG A N 1
ATOM 2028 C CA . ARG A 1 262 ? -0.235 -9.093 22.082 1.00 95.44 262 ARG A CA 1
ATOM 2029 C C . ARG A 1 262 ? 0.197 -9.333 23.527 1.00 95.44 262 ARG A C 1
ATOM 2031 O O . ARG A 1 262 ? -0.599 -9.855 24.299 1.00 95.44 262 ARG A O 1
ATOM 2038 N N . SER A 1 263 ? 1.407 -8.915 23.908 1.00 95.75 263 SER A N 1
ATOM 2039 C CA . SER A 1 263 ? 1.951 -9.147 25.255 1.00 95.75 263 SER A CA 1
ATOM 2040 C C . SER A 1 263 ? 1.199 -8.398 26.357 1.00 95.75 263 SER A C 1
ATOM 2042 O O . SER A 1 263 ? 1.115 -8.893 27.475 1.00 95.75 263 SER A O 1
ATOM 2044 N N . SER A 1 264 ? 0.608 -7.242 26.044 1.00 95.81 264 SER A N 1
ATOM 2045 C CA . SER A 1 264 ? -0.259 -6.492 26.967 1.00 95.81 264 SER A CA 1
ATOM 2046 C C . SER A 1 264 ? -1.666 -7.080 27.124 1.00 95.81 264 SER A C 1
ATOM 2048 O O . SER A 1 264 ? -2.394 -6.676 28.024 1.00 95.81 264 SER A O 1
ATOM 2050 N N . GLY A 1 265 ? -2.082 -7.998 26.245 1.00 97.19 265 GLY A N 1
ATOM 2051 C CA . GLY A 1 265 ? -3.446 -8.534 26.201 1.00 97.19 265 GLY A CA 1
ATOM 2052 C C . GLY A 1 265 ? -4.460 -7.658 25.451 1.00 97.19 265 GLY A C 1
ATOM 2053 O O . GLY A 1 265 ? -5.534 -8.153 25.095 1.00 97.19 265 GLY A O 1
ATOM 2054 N N . PHE A 1 266 ? -4.122 -6.408 25.108 1.00 97.50 266 PHE A N 1
ATOM 2055 C CA . PHE A 1 266 ? -5.049 -5.491 24.431 1.00 97.50 266 PHE A CA 1
ATOM 2056 C C . PHE A 1 266 ? -5.506 -5.989 23.060 1.00 97.50 266 PHE A C 1
ATOM 2058 O O . PHE A 1 266 ? -6.645 -5.744 22.672 1.00 97.50 266 PHE A O 1
ATOM 2065 N N . ALA A 1 267 ? -4.670 -6.741 22.338 1.00 97.38 267 ALA A N 1
ATOM 2066 C CA . ALA A 1 267 ? -5.078 -7.357 21.077 1.00 97.38 267 ALA A CA 1
ATOM 2067 C C . ALA A 1 267 ? -6.250 -8.341 21.253 1.00 97.38 267 ALA A C 1
ATOM 2069 O O . ALA A 1 267 ? -7.169 -8.369 20.436 1.00 97.38 267 ALA A O 1
ATOM 2070 N N . ALA A 1 268 ? -6.224 -9.151 22.316 1.00 97.75 268 ALA A N 1
ATOM 2071 C CA . ALA A 1 268 ? -7.294 -10.101 22.611 1.00 97.75 268 ALA A CA 1
ATOM 2072 C C . ALA A 1 268 ? -8.561 -9.376 23.090 1.00 97.75 268 ALA A C 1
ATOM 2074 O O . ALA A 1 268 ? -9.663 -9.722 22.674 1.00 97.75 268 ALA A O 1
ATOM 2075 N N . GLN A 1 269 ? -8.400 -8.333 23.905 1.00 98.19 269 GLN A N 1
ATOM 2076 C CA . GLN A 1 269 ? -9.510 -7.518 24.402 1.00 98.19 269 GLN A CA 1
ATOM 2077 C C . GLN A 1 269 ? -10.201 -6.731 23.282 1.00 98.19 269 GLN A C 1
ATOM 2079 O O . GLN A 1 269 ? -11.428 -6.685 23.241 1.00 98.19 269 GLN A O 1
ATOM 2084 N N . LEU A 1 270 ? -9.438 -6.170 22.337 1.00 98.06 270 LEU A N 1
ATOM 2085 C CA . LEU A 1 270 ? -9.994 -5.521 21.150 1.00 98.06 270 LEU A CA 1
ATOM 2086 C C . LEU A 1 270 ? -10.758 -6.524 20.286 1.00 98.06 270 LEU A C 1
ATOM 2088 O O . LEU A 1 270 ? -11.907 -6.270 19.940 1.00 98.06 270 LEU A O 1
ATOM 2092 N N . LYS A 1 271 ? -10.173 -7.699 20.023 1.00 97.81 271 LYS A N 1
ATOM 2093 C CA . LYS A 1 271 ? -10.858 -8.769 19.285 1.00 97.81 271 LYS A CA 1
ATOM 2094 C C . LYS A 1 271 ? -12.170 -9.191 19.962 1.00 97.81 271 LYS A C 1
ATOM 2096 O O . LYS A 1 271 ? -13.165 -9.410 19.283 1.00 97.81 271 LYS A O 1
ATOM 2101 N N . ALA A 1 272 ? -12.200 -9.276 21.293 1.00 98.06 272 ALA A N 1
ATOM 2102 C CA . ALA A 1 272 ? -13.420 -9.587 22.039 1.00 98.06 272 ALA A CA 1
ATOM 2103 C C . ALA A 1 272 ? -14.464 -8.455 21.978 1.00 98.06 272 ALA A C 1
ATOM 2105 O O . ALA A 1 272 ? -15.669 -8.721 21.937 1.00 98.06 272 ALA A O 1
ATOM 2106 N N . ALA A 1 273 ? -14.021 -7.194 21.965 1.00 98.25 273 ALA A N 1
ATOM 2107 C CA . ALA A 1 273 ? -14.903 -6.044 21.800 1.00 98.25 273 ALA A CA 1
ATOM 2108 C C . ALA A 1 273 ? -15.541 -6.011 20.404 1.00 98.25 273 ALA A C 1
ATOM 2110 O O . ALA A 1 273 ? -16.726 -5.722 20.308 1.00 98.25 273 ALA A O 1
ATOM 2111 N N . MET A 1 274 ? -14.809 -6.403 19.359 1.00 97.94 274 MET A N 1
ATOM 2112 C CA . MET A 1 274 ? -15.304 -6.444 17.974 1.00 97.94 274 MET A CA 1
ATOM 2113 C C . MET A 1 274 ? -16.489 -7.380 17.743 1.00 97.94 274 MET A C 1
ATOM 2115 O O . MET A 1 274 ? -17.230 -7.195 16.791 1.00 97.94 274 MET A O 1
ATOM 2119 N N . ALA A 1 275 ? -16.751 -8.329 18.644 1.00 96.75 275 ALA A N 1
ATOM 2120 C CA . ALA A 1 275 ? -17.892 -9.237 18.526 1.00 96.75 275 ALA A CA 1
ATOM 2121 C C . ALA A 1 275 ? -19.280 -8.548 18.533 1.00 96.75 275 ALA A C 1
ATOM 2123 O O . ALA A 1 275 ? -20.277 -9.235 18.353 1.00 96.75 275 ALA A O 1
ATOM 2124 N N . VAL A 1 276 ? -19.371 -7.236 18.800 1.00 97.62 276 VAL A N 1
ATOM 2125 C CA . VAL A 1 276 ? -20.631 -6.460 18.693 1.00 97.62 276 VAL A CA 1
ATOM 2126 C C . VAL A 1 276 ? -20.760 -5.673 17.389 1.00 97.62 276 VAL A C 1
ATOM 2128 O O . VAL A 1 276 ? -21.744 -4.970 17.216 1.00 97.62 276 VAL A O 1
ATOM 2131 N N . ALA A 1 277 ? -19.769 -5.761 16.508 1.00 97.31 277 ALA A N 1
ATOM 2132 C CA . ALA A 1 277 ? -19.681 -4.994 15.276 1.00 97.31 277 ALA A CA 1
ATOM 2133 C C . ALA A 1 277 ? -19.550 -5.960 14.086 1.00 97.31 277 ALA A C 1
ATOM 2135 O O . ALA A 1 277 ? -18.432 -6.237 13.645 1.00 97.31 277 ALA A O 1
ATOM 2136 N N . PRO A 1 278 ? -20.665 -6.569 13.636 1.00 96.62 278 PRO A N 1
ATOM 2137 C CA . PRO A 1 278 ? -20.652 -7.622 12.618 1.00 96.62 278 PRO A CA 1
ATOM 2138 C C . PRO A 1 278 ? -20.056 -7.186 11.274 1.00 96.62 278 PRO A C 1
ATOM 2140 O O . PRO A 1 278 ? -19.495 -8.029 10.581 1.00 96.62 278 PRO A O 1
ATOM 2143 N N . HIS A 1 279 ? -20.097 -5.892 10.951 1.00 97.06 279 HIS A N 1
ATOM 2144 C CA . HIS A 1 279 ? -19.577 -5.348 9.695 1.00 97.06 279 HIS A CA 1
ATOM 2145 C C . HIS A 1 279 ? -18.068 -5.066 9.733 1.00 97.06 279 HIS A C 1
ATOM 2147 O O . HIS A 1 279 ? -17.491 -4.594 8.756 1.00 97.06 279 HIS A O 1
ATOM 2153 N N . PHE A 1 280 ? -17.396 -5.326 10.860 1.00 95.94 280 PHE A N 1
ATOM 2154 C CA . PHE A 1 280 ? -15.949 -5.178 10.974 1.00 95.94 280 PHE A CA 1
ATOM 2155 C C . PHE A 1 280 ? -15.222 -6.518 10.838 1.00 95.94 280 PHE A C 1
A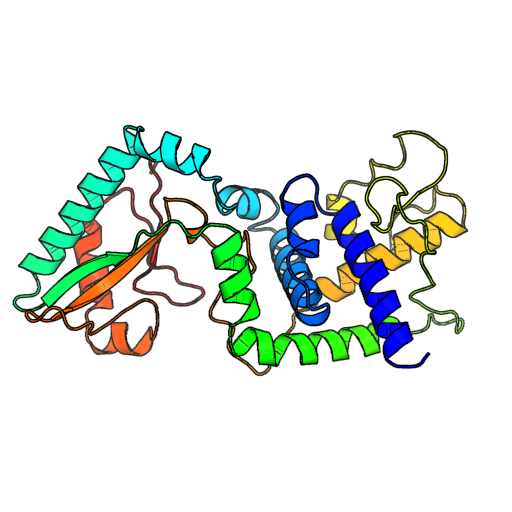TOM 2157 O O . PHE A 1 280 ? -15.353 -7.425 11.661 1.00 95.94 280 PHE A O 1
ATOM 2164 N N . HIS A 1 281 ? -14.332 -6.595 9.851 1.00 93.62 281 HIS A N 1
ATOM 2165 C CA . HIS A 1 281 ? -13.464 -7.740 9.608 1.00 93.62 281 HIS A CA 1
ATOM 2166 C C . HIS A 1 281 ? -12.034 -7.466 10.064 1.00 93.62 281 HIS A C 1
ATOM 2168 O O . HIS A 1 281 ? -11.473 -6.391 9.847 1.00 93.62 281 HIS A O 1
ATOM 2174 N N . GLY A 1 282 ? -11.415 -8.467 10.685 1.00 91.75 282 GLY A N 1
ATOM 2175 C CA . GLY A 1 282 ? -10.032 -8.384 11.130 1.00 91.75 282 GLY A CA 1
ATOM 2176 C C . GLY A 1 282 ? -9.745 -9.218 12.381 1.00 91.75 282 GLY A C 1
ATOM 2177 O O . GLY A 1 282 ? -10.528 -10.097 12.755 1.00 91.75 282 GLY A O 1
ATOM 2178 N N . PRO A 1 283 ? -8.611 -8.959 13.052 1.00 93.88 283 PRO A N 1
ATOM 2179 C CA . PRO A 1 283 ? -7.596 -7.969 12.677 1.00 93.88 283 PRO A CA 1
ATOM 2180 C C . PRO A 1 283 ? -6.836 -8.349 11.394 1.00 93.88 283 PRO A C 1
ATOM 2182 O O . PRO A 1 283 ? -6.827 -9.519 11.006 1.00 93.88 283 PRO A O 1
ATOM 2185 N N . LEU A 1 284 ? -6.154 -7.389 10.763 1.00 88.88 284 LEU A N 1
ATOM 2186 C CA . LEU A 1 284 ? -5.247 -7.668 9.643 1.00 88.88 284 LEU A CA 1
ATOM 2187 C C . LEU A 1 284 ? -4.099 -8.596 10.084 1.00 88.88 284 LEU A C 1
ATOM 2189 O O . LEU A 1 284 ? -3.456 -8.380 11.111 1.00 88.88 284 LEU A O 1
ATOM 2193 N N . THR A 1 285 ? -3.855 -9.655 9.308 1.00 85.94 285 THR A N 1
ATOM 2194 C CA . THR A 1 285 ? -2.906 -10.731 9.655 1.00 85.94 285 THR A CA 1
ATOM 2195 C C . THR A 1 285 ? -1.579 -10.658 8.903 1.00 85.94 285 THR A C 1
ATOM 2197 O O . THR A 1 285 ? -0.578 -11.204 9.371 1.00 85.94 285 THR A O 1
ATOM 2200 N N . ALA A 1 286 ? -1.548 -9.999 7.743 1.00 75.50 286 ALA A N 1
ATOM 2201 C CA . ALA A 1 286 ? -0.358 -9.869 6.911 1.00 75.50 286 ALA A CA 1
ATOM 2202 C C . ALA A 1 286 ? -0.262 -8.456 6.299 1.00 75.50 286 ALA A C 1
ATOM 2204 O O . ALA A 1 286 ? -0.828 -8.217 5.227 1.00 75.50 286 ALA A O 1
ATOM 2205 N N . PRO A 1 287 ? 0.493 -7.532 6.926 1.00 76.19 287 PRO A N 1
ATOM 2206 C CA . PRO A 1 287 ? 1.255 -7.696 8.179 1.00 76.19 287 PRO A CA 1
ATOM 2207 C C . PRO A 1 287 ? 0.366 -7.926 9.421 1.00 76.19 287 PRO A C 1
ATOM 2209 O O . PRO A 1 287 ? -0.807 -7.574 9.401 1.00 76.19 287 PRO A O 1
ATOM 2212 N N . ASP A 1 288 ? 0.911 -8.534 10.488 1.00 87.88 288 ASP A N 1
ATOM 2213 C CA . ASP A 1 288 ? 0.188 -8.696 11.768 1.00 87.88 288 ASP A CA 1
ATOM 2214 C C . ASP A 1 288 ? -0.044 -7.316 12.389 1.00 87.88 288 ASP A C 1
ATOM 2216 O O . ASP A 1 288 ? 0.879 -6.691 12.914 1.00 87.88 288 ASP A O 1
ATOM 2220 N N . GLU A 1 289 ? -1.283 -6.842 12.303 1.00 91.88 289 GLU A N 1
ATOM 2221 C CA . GLU A 1 289 ? -1.725 -5.544 12.796 1.00 91.88 289 GLU A CA 1
ATOM 2222 C C . GLU A 1 289 ? -2.989 -5.742 13.646 1.00 91.88 289 GLU A C 1
ATOM 2224 O O . GLU A 1 289 ? -4.109 -5.530 13.181 1.00 91.88 289 GLU A O 1
ATOM 2229 N N . PRO A 1 290 ? -2.847 -6.149 14.925 1.00 95.38 290 PRO A N 1
ATOM 2230 C CA . PRO A 1 290 ? -3.979 -6.437 15.815 1.00 95.38 290 PRO A CA 1
ATOM 2231 C C . PRO A 1 290 ? -4.942 -5.264 16.047 1.00 95.38 290 PRO A C 1
ATOM 2233 O O . PRO A 1 290 ? -6.020 -5.470 16.604 1.00 95.38 290 PRO A O 1
ATOM 2236 N N . TRP A 1 291 ? -4.541 -4.052 15.667 1.00 95.06 291 TRP A N 1
ATOM 2237 C CA . TRP A 1 291 ? -5.317 -2.819 15.763 1.00 95.06 291 TRP A CA 1
ATOM 2238 C C . TRP A 1 291 ? -6.133 -2.491 14.511 1.00 95.06 291 TRP A C 1
ATOM 2240 O O . TRP A 1 291 ? -6.975 -1.601 14.595 1.00 95.06 291 TRP A O 1
ATOM 2250 N N . HIS A 1 292 ? -5.866 -3.142 13.376 1.00 93.88 292 HIS A N 1
ATOM 2251 C CA . HIS A 1 292 ? -6.404 -2.765 12.071 1.00 93.88 292 HIS A CA 1
ATOM 2252 C C . HIS A 1 292 ? -7.614 -3.621 11.700 1.00 93.88 292 HIS A C 1
ATOM 2254 O O . HIS A 1 292 ? -7.495 -4.846 11.610 1.00 93.88 292 HIS A O 1
ATOM 2260 N N . TYR A 1 293 ? -8.755 -2.978 11.457 1.00 94.81 293 TYR A N 1
ATOM 2261 C CA . TYR A 1 293 ? -9.997 -3.627 11.034 1.00 94.81 293 TYR A CA 1
ATOM 2262 C C . TYR A 1 293 ? -10.578 -2.918 9.810 1.00 94.81 293 TYR A C 1
ATOM 2264 O O . TYR A 1 293 ? -10.366 -1.720 9.622 1.00 94.81 293 TYR A O 1
ATOM 2272 N N . PHE A 1 294 ? -11.311 -3.660 8.990 1.00 92.56 294 PHE A N 1
ATOM 2273 C CA . PHE A 1 294 ? -11.966 -3.162 7.786 1.00 92.56 294 PHE A CA 1
ATOM 2274 C C . PHE A 1 294 ? -13.481 -3.207 7.958 1.00 92.56 294 PHE A C 1
ATOM 2276 O O . PHE A 1 294 ? -14.001 -4.224 8.405 1.00 92.56 294 PHE A O 1
ATOM 2283 N N . PHE A 1 295 ? -14.163 -2.120 7.616 1.00 93.44 295 PHE A N 1
ATOM 2284 C CA . PHE A 1 295 ? -15.617 -2.037 7.608 1.00 93.44 295 PHE A CA 1
ATOM 2285 C C . PHE A 1 295 ? -16.173 -2.416 6.233 1.00 93.44 295 PHE A C 1
ATOM 2287 O O . PHE A 1 295 ? -15.836 -1.773 5.236 1.00 93.44 295 PHE A O 1
ATOM 2294 N N . ASP A 1 296 ? -17.049 -3.412 6.199 1.00 92.56 296 ASP A N 1
ATOM 2295 C CA . ASP A 1 296 ? -17.810 -3.815 5.022 1.00 92.56 296 ASP A CA 1
ATOM 2296 C C . ASP A 1 296 ? -19.312 -3.651 5.309 1.00 92.56 296 ASP A C 1
ATOM 2298 O O . ASP A 1 296 ? -19.857 -4.392 6.127 1.00 92.56 296 ASP A O 1
ATOM 2302 N N . PRO A 1 297 ? -19.995 -2.667 4.695 1.00 90.69 297 PRO A N 1
ATOM 2303 C CA . PRO A 1 297 ? -21.411 -2.424 4.961 1.00 90.69 297 PRO A CA 1
ATOM 2304 C C . PRO A 1 297 ? -22.337 -3.564 4.516 1.00 90.69 297 PRO A C 1
ATOM 2306 O O . PRO A 1 297 ? -23.495 -3.557 4.925 1.00 90.69 297 PRO A O 1
ATOM 2309 N N . ASP A 1 298 ? -21.850 -4.507 3.704 1.00 90.44 298 ASP A N 1
ATOM 2310 C CA . ASP A 1 298 ? -22.651 -5.585 3.112 1.00 90.44 298 ASP A CA 1
ATOM 2311 C C . ASP A 1 298 ? -22.408 -6.967 3.773 1.00 90.44 298 ASP A C 1
ATOM 2313 O O . ASP A 1 298 ? -22.861 -7.987 3.246 1.00 90.44 298 ASP A O 1
ATOM 2317 N N . ALA A 1 299 ? -21.681 -7.001 4.899 1.00 85.12 299 ALA A N 1
ATOM 2318 C CA . ALA A 1 299 ? -21.256 -8.209 5.625 1.00 85.12 299 ALA A CA 1
ATOM 2319 C C . ALA A 1 299 ? -22.372 -9.052 6.273 1.00 85.12 299 ALA A C 1
ATOM 2321 O O . ALA A 1 299 ? -23.399 -8.492 6.722 1.00 85.12 299 ALA A O 1
#

pLDDT: mean 85.01, std 16.69, range [30.84, 98.56]

Sequence (299 aa):
MGTKANDLLIGHYLDAARFMLFAGEIRDLFPRIKALDQRLLALHRFVHVLSDPDRGAAFIADRWVWSKDEVSDWETTPAHALQASEIAQVIKKFNDANPGHRLKAGSEHRDLGDQIWGWTHNAGVKTNAPEYLTKARIEIKRKAKDGTPRYPDLGDVIDPATGQHAFQIGHGGLDLVALSAAALLFWPAALLPATIGLIEAERFQAVARFIEFLKKRFKGSGTITVAAPGLSAHGTGRAIDFRVHDRSGKKLHGAGGAANWRSSGFAAQLKAAMAVAPHFHGPLTAPDEPWHYFFDPDA

Foldseek 3Di:
DDPVVLLVLLVLLLLVLLVLQDDDPSSVLLVVLPDSLLSLVLSLLLLQQCLDPVGHPNLLVLLFADDPVRVVVCCPDPLVVLVVVLQVQLQVQLCVVDPFKGKDKPLPQQALVNQSVCSNPFPLNVQFSVVVVVVSSVVQQDADPVRHGLRDRQDQPADPVPRHRDSPPDDDPDPVSPPHSCCLSPPDLVPDDQPGPNVSNSNVSSSSVVSVVSNDDDDTPGDGLHRNRSSHSSSDSFKIFMFMAGPVRHTPGTFDDLVSCVVVCVLVSSVVSSVSRVQWDDDDVVVRGSRMIGGDSVD

Secondary structure (DSSP, 8-state):
--HHHHHHHHHHHHHHHHHHH--HHHHHHGGGS-SHHHHHHHHHHHHHHHT-TTTHHHHHHHHPPPPHHHHHHHHTSHHHHHHHHHHHHHHHHHHHHSTTEEEEEE-----HHHHHHHHHH-HHHHHHHHHHHHHHHHHHT-B-TTS-BSS------B-TTT-SB-----SS-SGGGGS-HHHHHHS-GGGS---S-HHHHHHHHHHHHHHHHHTS----SS---SPPTT--GGGSTTEEEEEEEETT--EEE-SS-HHHHHHTSHHHHHHHHGGG-TTEE--EETTEETTEEEE-TT-

Radius of gyration: 22.74 Å; chains: 1; bounding box: 54×35×71 Å